Protein AF-A0A4Q6C0I7-F1 (afdb_monomer_lite)

Foldseek 3Di:
DDDDLLCPPVPDDDDPVLVVLSVVCVVPVLDLSLQSSLVVCVVVVVLVSSLVSLVVNCVSVVQPVVSLLVSLVSCVLVVVLVCSQVSLVSRPDDCLPPLSSLLSQLLSCLQQQVVVSNVVSLVVVVVDDDDPPVSVVLSVCVVVHDSVVSSCLSCVVSVHDSVPHAHHPNPDPPPPDDDDDDDDDDDDDDDDDDDDDPPPPPCHPVVVVVVPPPDDDPDDD

pLDDT: mean 78.71, std 23.44, range [28.23, 98.0]

Structure (mmCIF, N/CA/C/O backbone):
data_AF-A0A4Q6C0I7-F1
#
_entry.id   AF-A0A4Q6C0I7-F1
#
loop_
_atom_site.group_PDB
_atom_site.id
_atom_site.type_symbol
_atom_site.label_atom_id
_atom_site.label_alt_id
_atom_site.label_comp_id
_atom_site.label_asym_id
_atom_site.label_entity_id
_atom_site.label_seq_id
_atom_site.pdbx_PDB_ins_code
_atom_site.Cartn_x
_atom_site.Cartn_y
_atom_site.Cartn_z
_atom_site.occupancy
_atom_site.B_iso_or_equiv
_atom_site.auth_seq_id
_atom_site.auth_comp_id
_atom_site.auth_asym_id
_atom_site.auth_atom_id
_atom_site.pdbx_PDB_model_num
ATOM 1 N N . MET A 1 1 ? -4.992 -11.521 -25.439 1.00 36.88 1 MET A N 1
ATOM 2 C CA . MET A 1 1 ? -3.774 -10.968 -26.066 1.00 36.88 1 MET A CA 1
ATOM 3 C C . MET A 1 1 ? -3.080 -10.118 -25.018 1.00 36.88 1 MET A C 1
ATOM 5 O O . MET A 1 1 ? -3.634 -9.097 -24.641 1.00 36.88 1 MET A O 1
ATOM 9 N N . GLY A 1 2 ? -1.975 -10.602 -24.448 1.00 42.38 2 GLY A N 1
ATOM 10 C CA . GLY A 1 2 ? -1.227 -9.851 -23.437 1.00 42.38 2 GLY A CA 1
ATOM 11 C C . GLY A 1 2 ? -0.470 -8.718 -24.113 1.00 42.38 2 GLY A C 1
ATOM 12 O O . GLY A 1 2 ? 0.264 -8.970 -25.065 1.00 42.38 2 GLY A O 1
ATOM 13 N N . SER A 1 3 ? -0.693 -7.489 -23.665 1.00 45.38 3 SER A N 1
ATOM 14 C CA . SER A 1 3 ? 0.060 -6.316 -24.094 1.00 45.38 3 SER A CA 1
ATOM 15 C C . SER A 1 3 ? 1.548 -6.571 -23.851 1.00 45.38 3 SER A C 1
ATOM 17 O O . SER A 1 3 ? 1.971 -6.867 -22.733 1.00 45.38 3 SER A O 1
ATOM 19 N N . ASP A 1 4 ? 2.335 -6.525 -24.925 1.00 54.09 4 ASP A N 1
ATOM 20 C CA . ASP A 1 4 ? 3.784 -6.623 -24.847 1.00 54.09 4 ASP A CA 1
ATOM 21 C C . ASP A 1 4 ? 4.290 -5.446 -23.997 1.00 54.09 4 ASP A C 1
ATOM 23 O O . ASP A 1 4 ? 4.092 -4.297 -24.407 1.00 54.09 4 ASP A O 1
ATOM 27 N N . PRO A 1 5 ? 4.919 -5.678 -22.827 1.00 50.22 5 PRO A N 1
ATOM 28 C CA . PRO A 1 5 ? 5.451 -4.599 -21.998 1.00 50.22 5 PRO A CA 1
ATOM 29 C C . PRO A 1 5 ? 6.450 -3.705 -22.753 1.00 50.22 5 PRO A C 1
ATOM 31 O O . PRO A 1 5 ? 6.735 -2.601 -22.296 1.00 50.22 5 PRO A O 1
ATOM 34 N N . GLN A 1 6 ? 6.950 -4.140 -23.916 1.00 53.59 6 GLN A N 1
ATOM 35 C CA . GLN A 1 6 ? 7.817 -3.354 -24.792 1.00 53.59 6 GLN A CA 1
ATOM 36 C C . GLN A 1 6 ? 7.086 -2.247 -25.577 1.00 53.59 6 GLN A C 1
ATOM 38 O O . GLN A 1 6 ? 7.737 -1.278 -25.965 1.00 53.59 6 GLN A O 1
ATOM 43 N N . ASN A 1 7 ? 5.76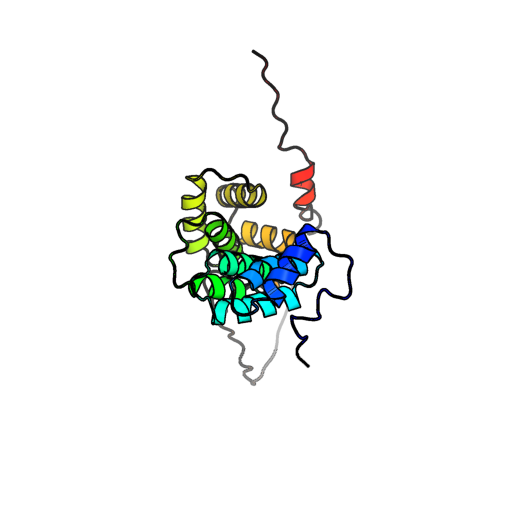3 -2.343 -25.769 1.00 59.25 7 ASN A N 1
ATOM 44 C CA . ASN A 1 7 ? 4.989 -1.475 -26.674 1.00 59.25 7 ASN A CA 1
ATOM 45 C C . ASN A 1 7 ? 3.965 -0.561 -25.950 1.00 59.25 7 ASN A C 1
ATOM 47 O O . ASN A 1 7 ? 3.227 0.204 -26.567 1.00 59.25 7 ASN A O 1
ATOM 51 N N . ILE A 1 8 ? 3.889 -0.616 -24.615 1.00 57.19 8 ILE A N 1
ATOM 52 C CA . ILE A 1 8 ? 2.860 0.125 -23.852 1.00 57.19 8 ILE A CA 1
ATOM 53 C C . ILE A 1 8 ? 3.193 1.626 -23.760 1.00 57.19 8 ILE A C 1
ATOM 55 O O . ILE A 1 8 ? 2.291 2.459 -23.745 1.00 57.19 8 ILE A O 1
ATOM 59 N N . LEU A 1 9 ? 4.480 1.988 -23.805 1.00 63.72 9 LEU A N 1
ATOM 60 C CA . LEU A 1 9 ? 4.946 3.375 -23.678 1.00 63.72 9 LEU A CA 1
ATOM 61 C C . LEU A 1 9 ? 5.269 4.066 -25.014 1.00 63.72 9 LEU A C 1
ATOM 63 O O . LEU A 1 9 ? 5.727 5.202 -25.014 1.00 63.72 9 LEU A O 1
ATOM 67 N N . GLU A 1 10 ? 5.003 3.428 -26.157 1.00 63.50 10 GLU A N 1
ATOM 68 C CA . GLU A 1 10 ? 5.259 4.033 -27.479 1.00 63.50 10 GLU A CA 1
ATOM 69 C C . GLU A 1 10 ? 4.158 5.014 -27.909 1.00 63.50 10 GLU A C 1
ATOM 71 O O . GLU A 1 10 ? 4.330 5.799 -28.837 1.00 63.50 10 GLU A O 1
ATOM 76 N N . LYS A 1 11 ? 3.016 5.003 -27.212 1.00 64.06 11 LYS A N 1
ATOM 77 C CA . LYS A 1 11 ? 1.818 5.767 -27.588 1.00 64.06 11 LYS A CA 1
ATOM 78 C C . LYS A 1 11 ? 1.735 7.161 -26.960 1.00 64.06 11 LYS A C 1
ATOM 80 O O . LYS A 1 11 ? 0.768 7.873 -27.226 1.00 64.06 11 LYS A O 1
ATOM 85 N N . ARG A 1 12 ? 2.682 7.551 -26.096 1.00 72.25 12 ARG A N 1
ATOM 86 C CA . ARG A 1 12 ? 2.602 8.796 -25.310 1.00 72.25 12 ARG A CA 1
ATOM 87 C C . ARG A 1 12 ? 3.943 9.531 -25.257 1.00 72.25 12 ARG A C 1
ATOM 89 O O . ARG A 1 12 ? 4.987 8.884 -25.290 1.00 72.25 12 ARG A O 1
ATOM 96 N N . PRO A 1 13 ? 3.933 10.873 -25.166 1.00 80.75 13 PRO A N 1
ATOM 97 C CA . PRO A 1 13 ? 5.162 11.637 -25.022 1.00 80.75 13 PRO A CA 1
ATOM 98 C C . PRO A 1 13 ? 5.782 11.363 -23.649 1.00 80.75 13 PRO A C 1
ATOM 100 O O . PRO A 1 13 ? 5.202 11.704 -22.620 1.00 80.75 13 PRO A O 1
ATOM 103 N N . LEU A 1 14 ? 6.964 10.752 -23.650 1.00 85.38 14 LEU A N 1
ATOM 104 C CA . LEU A 1 14 ? 7.784 10.562 -22.460 1.00 85.38 14 LEU A CA 1
ATOM 105 C C . LEU A 1 14 ? 8.706 11.767 -22.262 1.00 85.38 14 LEU A C 1
ATOM 107 O O . LEU A 1 14 ? 9.242 12.341 -23.214 1.00 85.38 14 LEU A O 1
ATOM 111 N N . THR A 1 15 ? 8.943 12.136 -21.011 1.00 90.38 15 THR A N 1
ATOM 112 C CA . THR A 1 15 ? 10.045 13.029 -20.651 1.00 90.38 15 THR A CA 1
ATOM 113 C C . THR A 1 15 ? 11.392 12.350 -20.917 1.00 90.38 15 THR A C 1
ATOM 115 O O . THR A 1 15 ? 11.499 11.126 -21.009 1.00 90.38 15 THR A O 1
ATOM 118 N N . LYS A 1 16 ? 12.470 13.140 -21.003 1.00 88.19 16 LYS A N 1
ATOM 119 C CA . LYS A 1 16 ? 13.820 12.601 -21.246 1.00 88.19 16 LYS A CA 1
ATOM 120 C C . LYS A 1 16 ? 14.239 11.563 -20.198 1.00 88.19 16 LYS A C 1
ATOM 122 O O . LYS A 1 16 ? 14.858 10.566 -20.550 1.00 88.19 16 LYS A O 1
ATOM 127 N N . SER A 1 17 ? 13.907 11.782 -18.925 1.00 88.75 17 SER A N 1
ATOM 128 C CA . SER A 1 17 ? 14.224 10.844 -17.841 1.00 88.75 17 SER A CA 1
ATOM 129 C C . SER A 1 17 ? 13.440 9.536 -17.962 1.00 88.75 17 SER A C 1
ATOM 131 O O . SER A 1 17 ? 14.001 8.464 -17.748 1.00 88.75 17 SER A O 1
ATOM 133 N N . GLU A 1 18 ? 12.169 9.607 -18.352 1.00 90.94 18 GLU A N 1
ATOM 134 C CA . GLU A 1 18 ? 11.331 8.428 -18.579 1.00 90.94 18 GLU A CA 1
ATOM 135 C C . GLU A 1 18 ? 11.822 7.620 -19.774 1.00 90.94 18 GLU A C 1
ATOM 137 O O . GLU A 1 18 ? 11.945 6.402 -19.670 1.00 90.94 18 GLU A O 1
ATOM 142 N N . GLN A 1 19 ? 12.195 8.292 -20.866 1.00 89.12 19 GLN A N 1
ATOM 143 C CA . GLN A 1 19 ? 12.774 7.634 -22.034 1.00 89.12 19 GLN A CA 1
ATOM 144 C C . GLN A 1 19 ? 14.041 6.855 -21.664 1.00 89.12 19 GLN A C 1
ATOM 146 O O . GLN A 1 19 ? 14.180 5.700 -22.047 1.00 89.12 19 GLN A O 1
ATOM 151 N N . ILE A 1 20 ? 14.931 7.438 -20.853 1.00 89.69 20 ILE A N 1
ATOM 152 C CA . ILE A 1 20 ? 16.151 6.756 -20.389 1.00 89.69 20 ILE A CA 1
ATOM 153 C C . ILE A 1 20 ? 15.811 5.497 -19.579 1.00 89.69 20 ILE A C 1
ATOM 155 O O . ILE A 1 20 ? 16.436 4.453 -19.778 1.00 89.69 20 ILE A O 1
ATOM 159 N N . ALA A 1 21 ? 14.825 5.569 -18.679 1.00 89.00 21 ALA A N 1
ATOM 160 C CA . ALA A 1 21 ? 14.398 4.418 -17.883 1.00 89.00 21 ALA A CA 1
ATOM 161 C C . ALA A 1 21 ? 13.813 3.299 -18.763 1.00 89.00 21 ALA A C 1
ATOM 163 O O . ALA A 1 21 ? 14.139 2.123 -18.572 1.00 89.00 21 ALA A O 1
ATOM 164 N N . VAL A 1 22 ? 13.004 3.669 -19.759 1.00 89.38 22 VAL A N 1
ATOM 165 C CA . VAL A 1 22 ? 12.436 2.738 -20.742 1.00 89.38 22 VAL A CA 1
ATOM 166 C C . VAL A 1 22 ? 13.527 2.112 -21.603 1.00 89.38 22 VAL A C 1
ATOM 168 O O . VAL A 1 22 ? 13.558 0.893 -21.739 1.00 89.38 22 VAL A O 1
ATOM 171 N N . ASP A 1 23 ? 14.461 2.900 -22.128 1.00 89.38 23 ASP A N 1
ATOM 172 C CA . ASP A 1 23 ? 15.566 2.408 -22.956 1.00 89.38 23 ASP A CA 1
ATOM 173 C C . ASP A 1 23 ? 16.474 1.454 -22.173 1.00 89.38 23 ASP A C 1
ATOM 175 O O . ASP A 1 23 ? 16.905 0.422 -22.693 1.00 89.38 23 ASP A O 1
ATOM 179 N N . HIS A 1 24 ? 16.745 1.766 -20.904 1.00 88.94 24 HIS A N 1
ATOM 180 C CA . HIS A 1 24 ? 17.499 0.885 -20.018 1.00 88.94 24 HIS A CA 1
ATOM 181 C C . HIS A 1 24 ? 16.769 -0.449 -19.801 1.00 88.94 24 HIS A C 1
ATOM 183 O O . HIS A 1 24 ? 17.383 -1.514 -19.893 1.00 88.94 24 HIS A O 1
ATOM 189 N N . PHE A 1 25 ? 15.454 -0.413 -19.570 1.00 89.81 25 PHE A N 1
ATOM 190 C CA . PHE A 1 25 ? 14.648 -1.626 -19.456 1.00 89.81 25 PHE A CA 1
ATOM 191 C C . PHE A 1 25 ? 14.592 -2.419 -20.770 1.00 89.81 25 PHE A C 1
ATOM 193 O O . PHE A 1 25 ? 14.739 -3.636 -20.735 1.00 89.81 25 PHE A O 1
ATOM 200 N N . LYS A 1 26 ? 14.470 -1.757 -21.929 1.00 87.62 26 LYS A N 1
ATOM 201 C CA . LYS A 1 26 ? 14.501 -2.405 -23.254 1.00 87.62 26 LYS A CA 1
ATOM 202 C C . LYS A 1 26 ? 15.828 -3.135 -23.499 1.00 87.62 26 LYS A C 1
ATOM 204 O O . LYS A 1 26 ? 15.826 -4.243 -24.024 1.00 87.62 26 LYS A O 1
ATOM 209 N N . LYS A 1 27 ? 16.955 -2.551 -23.076 1.00 90.31 27 LYS A N 1
ATOM 210 C CA . LYS A 1 27 ? 18.288 -3.175 -23.181 1.00 90.31 27 LYS A CA 1
ATOM 211 C C . LYS A 1 27 ? 18.481 -4.353 -22.225 1.00 90.31 27 LYS A C 1
ATOM 213 O O . LYS A 1 27 ? 19.215 -5.278 -22.554 1.00 90.31 27 LYS A O 1
ATOM 218 N N . ASN A 1 28 ? 17.845 -4.328 -21.052 1.00 89.94 28 ASN A N 1
ATOM 219 C CA . ASN A 1 28 ? 17.906 -5.421 -20.082 1.00 89.94 28 ASN A CA 1
ATOM 220 C C . ASN A 1 28 ? 16.532 -5.708 -19.438 1.00 89.94 28 ASN A C 1
ATOM 222 O O . ASN A 1 28 ? 16.305 -5.352 -18.273 1.00 89.94 28 ASN A O 1
ATOM 226 N N . PRO A 1 29 ? 15.628 -6.415 -20.146 1.00 87.00 29 PRO A N 1
ATOM 227 C CA . PRO A 1 29 ? 14.279 -6.696 -19.647 1.00 87.00 29 PRO A CA 1
ATOM 228 C C . PRO A 1 29 ? 14.260 -7.639 -18.439 1.00 87.00 29 PRO A C 1
ATOM 230 O O . PRO A 1 29 ? 13.253 -7.732 -17.733 1.00 87.00 29 PRO A O 1
ATOM 233 N N . GLY A 1 30 ? 15.356 -8.375 -18.222 1.00 88.62 30 GLY A N 1
ATOM 234 C CA . GLY A 1 30 ? 15.568 -9.287 -17.098 1.00 88.62 30 GLY A CA 1
ATOM 235 C C . GLY A 1 30 ? 15.976 -8.594 -15.800 1.00 88.62 30 GLY A C 1
ATOM 236 O O . GLY A 1 30 ? 15.871 -9.203 -14.740 1.00 88.62 30 GLY A O 1
ATOM 237 N N . GLY A 1 31 ? 16.434 -7.342 -15.861 1.00 92.31 31 GLY A N 1
ATOM 238 C CA . GLY A 1 31 ? 16.893 -6.587 -14.698 1.00 92.31 31 GLY A CA 1
ATOM 239 C C . GLY A 1 31 ? 15.763 -5.997 -13.848 1.00 92.31 31 GLY A C 1
ATOM 240 O O .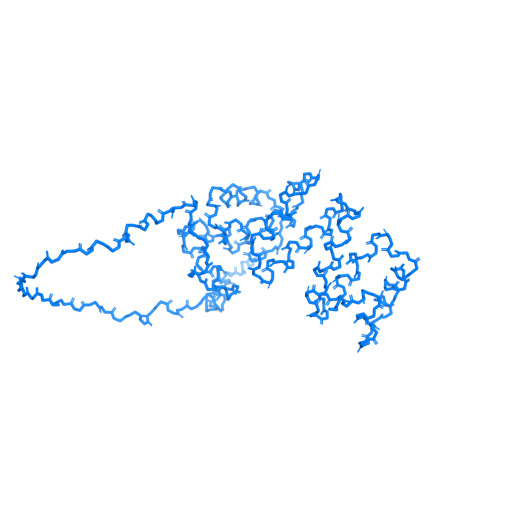 GLY A 1 31 ? 14.578 -6.201 -14.096 1.00 92.31 31 GLY A O 1
ATOM 241 N N . ARG A 1 32 ? 16.140 -5.184 -12.854 1.00 93.88 32 ARG A N 1
ATOM 242 C CA . ARG A 1 32 ? 15.209 -4.480 -11.947 1.00 93.88 32 ARG A CA 1
ATOM 243 C C . ARG A 1 32 ? 14.533 -3.245 -12.563 1.00 93.88 32 ARG A C 1
ATOM 245 O O . ARG A 1 32 ? 13.729 -2.600 -11.900 1.00 93.88 32 ARG A O 1
ATOM 252 N N . GLY A 1 33 ? 14.816 -2.934 -13.832 1.00 93.25 33 GLY A N 1
ATOM 253 C CA . GLY A 1 33 ? 14.248 -1.779 -14.540 1.00 93.25 33 GLY A CA 1
ATOM 254 C C . GLY A 1 33 ? 12.723 -1.819 -14.699 1.00 93.25 33 GLY A C 1
ATOM 255 O O . GLY A 1 33 ? 12.114 -0.779 -14.929 1.00 93.25 33 GLY A O 1
ATOM 256 N N . PHE A 1 34 ? 12.098 -2.989 -14.514 1.00 94.50 34 PHE A N 1
ATOM 257 C CA . PHE A 1 34 ? 10.641 -3.139 -14.548 1.00 94.50 34 PHE A CA 1
ATOM 258 C C . PHE A 1 34 ? 9.930 -2.229 -13.537 1.00 94.50 34 PHE A C 1
ATOM 260 O O . PHE A 1 34 ? 8.828 -1.770 -13.813 1.00 94.50 34 PHE A O 1
ATOM 267 N N . PHE A 1 35 ? 10.557 -1.958 -12.384 1.00 96.19 35 PHE A N 1
ATOM 268 C CA . PHE A 1 35 ? 9.978 -1.117 -11.340 1.00 96.19 35 PHE A CA 1
ATOM 269 C C . PHE A 1 35 ? 9.807 0.324 -11.826 1.00 96.19 35 PHE A C 1
ATOM 271 O O . PHE A 1 35 ? 8.692 0.834 -11.833 1.00 96.19 35 PHE A O 1
ATOM 278 N N . SER A 1 36 ? 10.880 0.938 -12.330 1.00 94.31 36 SER A N 1
ATOM 279 C CA . SER A 1 36 ? 10.834 2.310 -12.846 1.00 94.31 36 SER A CA 1
ATOM 280 C C . SER A 1 36 ? 9.859 2.449 -14.013 1.00 94.31 36 SER A C 1
ATOM 282 O O . SER A 1 36 ? 9.130 3.431 -14.095 1.00 94.31 36 SER A O 1
ATOM 284 N N . VAL A 1 37 ? 9.799 1.453 -14.902 1.00 93.38 37 VAL A N 1
ATOM 285 C CA . VAL A 1 37 ? 8.833 1.446 -16.010 1.00 93.38 37 VAL A CA 1
ATOM 286 C C . VAL A 1 37 ? 7.397 1.338 -15.493 1.00 93.38 37 VAL A C 1
ATOM 288 O O . VAL A 1 37 ? 6.537 2.089 -15.944 1.00 93.38 37 VAL A O 1
ATOM 291 N N . ALA A 1 38 ? 7.133 0.491 -14.498 1.00 94.56 38 ALA A N 1
ATOM 292 C CA . ALA A 1 38 ? 5.811 0.398 -13.885 1.00 94.56 38 ALA A CA 1
ATOM 293 C C . ALA A 1 38 ? 5.399 1.695 -13.168 1.00 94.56 38 ALA A C 1
ATOM 295 O O . ALA A 1 38 ? 4.237 2.085 -13.245 1.00 94.56 38 ALA A O 1
ATOM 296 N N . GLU A 1 39 ? 6.331 2.401 -12.519 1.00 94.56 39 GLU A N 1
ATOM 297 C CA . GLU A 1 39 ? 6.054 3.722 -11.936 1.00 94.56 39 GLU A CA 1
ATOM 298 C C . GLU A 1 39 ? 5.649 4.745 -13.003 1.00 94.56 39 GLU A C 1
ATOM 300 O O . GLU A 1 39 ? 4.726 5.533 -12.795 1.00 94.56 39 GLU A O 1
ATOM 305 N N . ILE A 1 40 ? 6.322 4.729 -14.157 1.00 92.31 40 ILE A N 1
ATOM 306 C CA . ILE A 1 40 ? 5.983 5.576 -15.308 1.00 92.31 40 ILE A CA 1
ATOM 307 C C . ILE A 1 40 ? 4.567 5.251 -15.792 1.00 92.31 40 ILE A C 1
ATOM 309 O O . ILE A 1 40 ? 3.727 6.145 -15.881 1.00 92.31 40 ILE A O 1
ATOM 313 N N . MET A 1 41 ? 4.275 3.971 -16.026 1.00 90.88 41 MET A N 1
ATOM 314 C CA . MET A 1 41 ? 2.959 3.506 -16.477 1.00 90.88 41 MET A CA 1
ATOM 315 C C . MET A 1 41 ? 1.846 3.915 -15.503 1.00 90.88 41 MET A C 1
ATOM 317 O O . MET A 1 41 ? 0.843 4.498 -15.913 1.00 90.88 41 MET A O 1
ATOM 321 N N . ALA A 1 42 ? 2.057 3.717 -14.199 1.00 92.25 42 ALA A N 1
ATOM 322 C CA . ALA A 1 42 ? 1.095 4.102 -13.172 1.00 92.25 42 ALA A CA 1
ATOM 323 C C . ALA A 1 42 ? 0.853 5.623 -13.127 1.00 92.25 42 ALA A C 1
ATOM 325 O O . ALA A 1 42 ? -0.286 6.055 -12.933 1.00 92.25 42 ALA A O 1
ATOM 326 N N . ARG A 1 43 ? 1.888 6.452 -13.341 1.00 90.62 43 ARG A N 1
ATOM 327 C CA . ARG A 1 43 ? 1.736 7.919 -13.445 1.00 90.62 43 ARG A CA 1
ATOM 328 C C . ARG A 1 43 ? 0.943 8.340 -14.676 1.00 90.62 43 ARG A C 1
ATOM 330 O O . ARG A 1 43 ? 0.218 9.329 -14.615 1.00 90.62 43 ARG A O 1
ATOM 337 N N . HIS A 1 44 ? 1.022 7.567 -15.751 1.00 88.62 44 HIS A N 1
ATOM 338 C CA . HIS A 1 44 ? 0.200 7.756 -16.940 1.00 88.62 44 HIS A CA 1
ATOM 339 C C . HIS A 1 44 ? -1.171 7.054 -16.861 1.00 88.62 44 HIS A C 1
ATOM 341 O O . HIS A 1 44 ? -1.854 6.928 -17.872 1.00 88.62 44 HIS A O 1
ATOM 347 N N . GLN A 1 45 ? -1.615 6.651 -15.664 1.00 84.75 45 GLN A N 1
ATOM 348 C CA . GLN A 1 45 ? -2.914 6.010 -15.410 1.00 84.75 45 GLN A CA 1
ATOM 349 C C . GLN A 1 45 ? -3.095 4.617 -16.040 1.00 84.75 45 GLN A C 1
A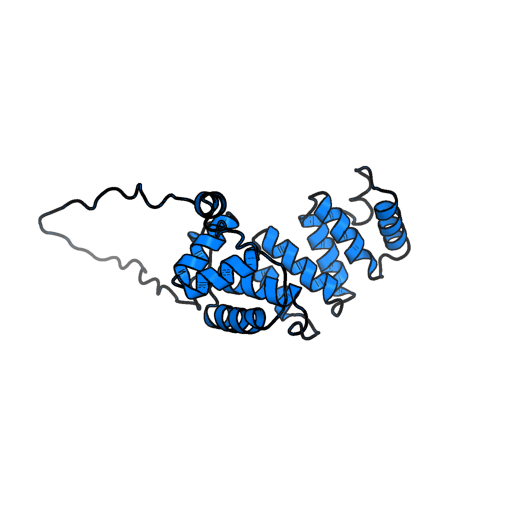TOM 351 O O . GLN A 1 45 ? -4.189 4.061 -15.969 1.00 84.75 45 GLN A O 1
ATOM 356 N N . ASP A 1 46 ? -2.026 4.004 -16.550 1.00 86.31 46 ASP A N 1
ATOM 357 C CA . ASP A 1 46 ? -2.027 2.624 -17.053 1.00 86.31 46 ASP A CA 1
ATOM 358 C C . ASP A 1 46 ? -1.778 1.659 -15.875 1.00 86.31 46 ASP A C 1
ATOM 360 O O . ASP A 1 46 ? -0.745 0.990 -15.767 1.00 86.31 46 ASP A O 1
ATOM 364 N N . LEU A 1 47 ? -2.691 1.687 -14.893 1.00 91.19 47 LEU A N 1
ATOM 365 C CA . LEU A 1 47 ? -2.534 0.983 -13.614 1.00 91.19 47 LEU A CA 1
ATOM 366 C C . LEU A 1 47 ? -2.518 -0.540 -13.781 1.00 91.19 47 LEU A C 1
ATOM 368 O O . LEU A 1 47 ? -1.743 -1.211 -13.102 1.00 91.19 47 LEU A O 1
ATOM 372 N N . ASP A 1 48 ? -3.350 -1.082 -14.669 1.00 90.69 48 ASP A N 1
ATOM 373 C CA . ASP A 1 48 ? -3.450 -2.529 -14.876 1.00 90.69 48 ASP A CA 1
ATOM 374 C C . ASP A 1 48 ? -2.175 -3.082 -15.506 1.00 90.69 48 ASP A C 1
ATOM 376 O O . ASP A 1 48 ? -1.635 -4.098 -15.065 1.00 90.69 48 ASP A O 1
ATOM 380 N N . GLU A 1 49 ? -1.640 -2.382 -16.500 1.00 90.06 49 GLU A N 1
ATOM 381 C CA . GLU A 1 49 ? -0.393 -2.753 -17.145 1.00 90.06 49 GLU A CA 1
ATOM 382 C C . GLU A 1 49 ? 0.806 -2.589 -16.199 1.00 90.06 49 GLU A C 1
ATOM 384 O O . GLU A 1 49 ? 1.699 -3.442 -16.188 1.00 90.06 49 GLU A O 1
ATOM 389 N N . ALA A 1 50 ? 0.818 -1.542 -15.364 1.00 93.81 50 ALA A N 1
ATOM 390 C CA . ALA A 1 50 ? 1.839 -1.356 -14.333 1.00 93.81 50 ALA A CA 1
ATOM 391 C C . ALA A 1 50 ? 1.841 -2.518 -13.326 1.00 93.81 50 ALA A C 1
ATOM 393 O O . ALA A 1 50 ? 2.898 -3.075 -13.019 1.00 93.81 50 ALA A O 1
ATOM 394 N N . ILE A 1 51 ? 0.657 -2.923 -12.853 1.00 95.69 51 ILE A N 1
ATOM 395 C CA . ILE A 1 51 ? 0.477 -4.075 -11.960 1.00 95.69 51 ILE A CA 1
ATOM 396 C C . ILE A 1 51 ? 0.999 -5.351 -12.627 1.00 95.69 51 ILE A C 1
ATOM 398 O O . ILE A 1 51 ? 1.812 -6.059 -12.032 1.00 95.69 51 ILE A O 1
ATOM 402 N N . GLN A 1 52 ? 0.609 -5.627 -13.875 1.00 94.19 52 GLN A N 1
ATOM 403 C CA . GLN A 1 52 ? 1.074 -6.814 -14.603 1.00 94.19 52 GLN A CA 1
ATOM 404 C C . GLN A 1 52 ? 2.599 -6.846 -14.761 1.00 94.19 52 GLN A C 1
ATOM 406 O O . GLN A 1 52 ? 3.219 -7.903 -14.604 1.00 94.19 52 GLN A O 1
ATOM 411 N N . LEU A 1 53 ? 3.220 -5.700 -15.060 1.00 94.44 53 LEU A N 1
ATOM 412 C CA . LEU A 1 53 ? 4.672 -5.598 -15.184 1.00 94.44 53 LEU A CA 1
ATOM 413 C C . LEU A 1 53 ? 5.375 -5.855 -13.843 1.00 94.44 53 LEU A C 1
ATOM 415 O O . LEU A 1 53 ? 6.381 -6.567 -13.810 1.00 94.44 53 LEU A O 1
ATOM 419 N N . LEU A 1 54 ? 4.840 -5.321 -12.741 1.00 96.31 54 LEU A N 1
ATOM 420 C CA . LEU A 1 54 ? 5.367 -5.551 -11.394 1.00 96.31 54 LEU A CA 1
ATOM 421 C C . LEU A 1 54 ? 5.247 -7.014 -10.974 1.00 96.31 54 LEU A C 1
ATOM 423 O O . LEU A 1 54 ? 6.223 -7.555 -10.461 1.00 96.31 54 LEU A O 1
ATOM 427 N N . VAL A 1 55 ? 4.106 -7.664 -11.229 1.00 95.94 55 VAL A N 1
ATOM 428 C CA . VAL A 1 55 ? 3.897 -9.091 -10.925 1.00 95.94 55 VAL A CA 1
ATOM 429 C C . VAL A 1 55 ? 4.957 -9.944 -11.632 1.00 95.94 55 VAL A C 1
ATOM 431 O O . VAL A 1 55 ? 5.736 -10.627 -10.969 1.00 95.94 55 VAL A O 1
ATOM 434 N N . LYS A 1 56 ? 5.104 -9.801 -12.956 1.00 94.31 56 LYS A N 1
ATOM 435 C CA . LYS A 1 56 ? 6.131 -10.519 -13.745 1.00 94.31 56 LYS A CA 1
ATOM 436 C C . LYS A 1 56 ? 7.567 -10.159 -13.348 1.00 94.31 56 LYS A C 1
ATOM 438 O O . LYS A 1 56 ? 8.511 -10.934 -13.523 1.00 94.31 56 LYS A O 1
ATOM 443 N N . GLY A 1 57 ? 7.788 -8.931 -12.889 1.00 94.56 57 GLY A N 1
ATOM 444 C CA . GLY A 1 57 ? 9.081 -8.488 -12.380 1.00 94.56 57 GLY A CA 1
ATOM 445 C C . GLY A 1 57 ? 9.442 -9.156 -11.055 1.00 94.56 57 GLY A C 1
ATOM 446 O O . GLY A 1 57 ? 10.564 -9.635 -10.898 1.00 94.56 57 GLY A O 1
ATOM 447 N N . LEU A 1 58 ? 8.483 -9.241 -10.134 1.00 95.62 58 LEU A N 1
ATOM 448 C CA . LEU A 1 58 ? 8.643 -9.848 -8.813 1.00 95.62 58 LEU A CA 1
ATOM 449 C C . LEU A 1 58 ? 8.739 -11.376 -8.860 1.00 95.62 58 LEU A C 1
ATOM 451 O O . LEU A 1 58 ? 9.401 -11.941 -7.997 1.00 95.62 58 LEU A O 1
ATOM 455 N N . GLU A 1 59 ? 8.188 -12.042 -9.877 1.00 94.56 59 GLU A N 1
ATOM 456 C CA . GLU A 1 59 ? 8.464 -13.468 -10.137 1.00 94.56 59 GLU A CA 1
ATOM 457 C C . GLU A 1 59 ? 9.967 -13.733 -10.334 1.00 94.56 59 GLU A C 1
ATOM 459 O O . GLU A 1 59 ? 10.500 -14.741 -9.876 1.00 94.56 59 GLU A O 1
ATOM 464 N N . ARG A 1 60 ? 10.675 -12.800 -10.985 1.00 94.88 60 ARG A N 1
ATOM 465 C CA . ARG A 1 60 ? 12.119 -12.897 -11.264 1.00 94.88 60 ARG A CA 1
ATOM 466 C C . ARG A 1 60 ? 12.979 -12.302 -10.152 1.00 94.88 60 ARG A C 1
ATOM 468 O O . ARG A 1 60 ? 14.108 -12.734 -9.943 1.00 94.88 60 ARG A O 1
ATOM 475 N N . HIS A 1 61 ? 12.447 -11.309 -9.442 1.00 95.50 61 HIS A N 1
ATOM 476 C CA . HIS A 1 61 ? 13.126 -10.587 -8.365 1.00 95.50 61 HIS A CA 1
ATOM 477 C C . HIS A 1 61 ? 12.282 -10.593 -7.080 1.00 95.50 61 HIS A C 1
ATOM 479 O O . HIS A 1 61 ? 11.867 -9.524 -6.623 1.00 95.50 61 HIS A O 1
ATOM 485 N N . PRO A 1 62 ? 12.026 -11.761 -6.461 1.00 95.19 62 PRO A N 1
ATOM 486 C CA . PRO A 1 62 ? 11.076 -11.877 -5.349 1.00 95.19 62 PRO A CA 1
ATOM 487 C C . PRO A 1 62 ? 11.482 -11.071 -4.110 1.00 95.19 62 PRO A C 1
ATOM 489 O O . PRO A 1 62 ? 10.621 -10.599 -3.367 1.00 95.19 62 PRO A O 1
ATOM 492 N N . SER A 1 63 ? 12.785 -10.855 -3.911 1.00 94.81 63 SER A N 1
ATOM 493 C CA . SER A 1 63 ? 13.345 -10.056 -2.816 1.00 94.81 63 SER A CA 1
ATOM 494 C C . SER A 1 63 ? 13.351 -8.548 -3.072 1.00 94.81 63 SER A C 1
ATOM 496 O O . SER A 1 63 ? 13.857 -7.792 -2.241 1.00 94.81 63 SER A O 1
ATOM 498 N N . TYR A 1 64 ? 12.795 -8.068 -4.190 1.00 95.81 64 TYR A N 1
ATOM 499 C CA . TYR A 1 64 ? 12.762 -6.638 -4.482 1.00 95.81 64 TYR A CA 1
ATOM 500 C C . TYR A 1 64 ? 11.639 -5.932 -3.705 1.00 95.81 64 TYR A C 1
ATOM 502 O O . TYR A 1 64 ? 10.587 -5.586 -4.241 1.00 95.81 64 TYR A O 1
ATOM 510 N N . SER A 1 65 ? 11.883 -5.716 -2.410 1.00 94.56 65 SER A N 1
ATOM 511 C CA . SER A 1 65 ? 10.911 -5.191 -1.442 1.00 94.56 65 SER A CA 1
ATOM 512 C C . SER A 1 65 ? 10.277 -3.866 -1.863 1.00 94.56 65 SER A C 1
ATOM 514 O O . SER A 1 65 ? 9.072 -3.703 -1.710 1.00 94.56 65 SER A O 1
ATOM 516 N N . VAL A 1 66 ? 11.047 -2.945 -2.450 1.00 95.62 66 VAL A N 1
ATOM 517 C CA . VAL A 1 66 ? 10.529 -1.650 -2.932 1.00 95.62 66 VAL A CA 1
ATOM 518 C C . VAL A 1 66 ? 9.437 -1.847 -3.989 1.00 95.62 66 VAL A C 1
ATOM 520 O O . VAL A 1 66 ? 8.350 -1.288 -3.857 1.00 95.62 66 VAL A O 1
ATOM 523 N N . ALA A 1 67 ? 9.682 -2.699 -4.990 1.00 96.62 67 ALA A N 1
ATOM 524 C CA . ALA A 1 67 ? 8.695 -3.002 -6.025 1.00 96.62 67 ALA A CA 1
ATOM 525 C C . ALA A 1 67 ? 7.464 -3.718 -5.453 1.00 96.62 67 ALA A C 1
ATOM 527 O O . ALA A 1 67 ? 6.343 -3.472 -5.893 1.00 96.62 67 ALA A O 1
ATOM 528 N N . ARG A 1 68 ? 7.660 -4.558 -4.432 1.00 96.94 68 ARG A N 1
ATOM 529 C CA . ARG A 1 68 ? 6.574 -5.257 -3.742 1.00 96.94 68 ARG A CA 1
ATOM 530 C C . ARG A 1 68 ? 5.665 -4.300 -2.977 1.00 96.94 68 ARG A C 1
ATOM 532 O O . ARG A 1 68 ? 4.455 -4.331 -3.166 1.00 96.94 68 ARG A O 1
ATOM 539 N N . VAL A 1 69 ? 6.243 -3.411 -2.174 1.00 97.75 69 VAL A N 1
ATOM 540 C CA . VAL A 1 69 ? 5.501 -2.376 -1.438 1.00 97.75 69 VAL A CA 1
ATOM 541 C C . VAL A 1 69 ? 4.742 -1.470 -2.408 1.00 97.75 69 VAL A C 1
ATOM 543 O O . VAL A 1 69 ? 3.567 -1.173 -2.190 1.00 97.75 69 VAL A O 1
ATOM 546 N N . TYR A 1 70 ? 5.377 -1.090 -3.519 1.00 97.94 70 TYR A N 1
ATOM 547 C CA . TYR A 1 70 ? 4.724 -0.297 -4.552 1.00 97.94 70 TYR A CA 1
ATOM 548 C C . TYR A 1 70 ? 3.557 -1.038 -5.218 1.00 97.94 70 TYR A C 1
ATOM 550 O O . TYR A 1 70 ? 2.482 -0.458 -5.357 1.00 97.94 70 TYR A O 1
ATOM 558 N N . LEU A 1 71 ? 3.712 -2.324 -5.546 1.00 97.94 71 LEU A N 1
ATOM 559 C CA . LEU A 1 71 ? 2.630 -3.152 -6.086 1.00 97.94 71 LEU A CA 1
ATOM 560 C C . LEU A 1 71 ? 1.419 -3.195 -5.141 1.00 97.94 71 LEU A C 1
ATOM 562 O O . LEU A 1 71 ? 0.297 -2.962 -5.584 1.00 97.94 71 LEU A O 1
ATOM 566 N N . SER A 1 72 ? 1.628 -3.383 -3.836 1.00 98.00 72 SER A N 1
ATOM 567 C CA . SER A 1 72 ? 0.528 -3.325 -2.859 1.00 98.00 72 SER A CA 1
ATOM 568 C C . SER A 1 72 ? -0.140 -1.954 -2.796 1.00 98.00 72 SER A C 1
ATOM 570 O O . SER A 1 72 ? -1.355 -1.876 -2.632 1.00 98.00 72 SER A O 1
ATOM 572 N N . SER A 1 73 ? 0.617 -0.869 -2.983 1.00 97.44 73 SER A N 1
ATOM 573 C CA . SER A 1 73 ? 0.032 0.472 -3.089 1.00 97.44 73 SER A CA 1
ATOM 574 C C . SER A 1 73 ? -0.866 0.618 -4.325 1.00 97.44 73 SER A C 1
ATOM 576 O O . SER A 1 73 ? -1.909 1.268 -4.250 1.00 97.44 73 SER A O 1
ATOM 578 N N . LEU A 1 74 ? -0.502 -0.007 -5.453 1.00 97.19 74 LEU A N 1
ATOM 579 C CA . LEU A 1 74 ? -1.320 0.004 -6.667 1.00 97.19 74 LEU A CA 1
ATOM 580 C C . LEU A 1 74 ? -2.572 -0.862 -6.508 1.00 97.19 74 LEU A C 1
ATOM 582 O O . LEU A 1 74 ? -3.653 -0.425 -6.899 1.00 97.19 74 LEU A O 1
ATOM 586 N N . TYR A 1 75 ? -2.456 -2.035 -5.880 1.00 97.50 75 TYR A N 1
ATOM 587 C CA . TYR A 1 75 ? -3.617 -2.864 -5.557 1.00 97.50 75 TYR A CA 1
ATOM 588 C C . TYR A 1 75 ? -4.597 -2.144 -4.626 1.00 97.50 75 TYR A C 1
ATOM 590 O O . TYR A 1 75 ? -5.793 -2.129 -4.908 1.00 97.50 75 TYR A O 1
ATOM 598 N N . LEU A 1 76 ? -4.104 -1.453 -3.591 1.00 96.06 76 LEU A N 1
ATOM 599 C CA . LEU A 1 76 ? -4.943 -0.620 -2.724 1.00 96.06 76 LEU A CA 1
ATOM 600 C C . LEU A 1 76 ? -5.674 0.474 -3.521 1.00 96.06 76 LEU A C 1
ATOM 602 O O . LEU A 1 76 ? -6.877 0.651 -3.351 1.00 96.06 76 LEU A O 1
ATOM 606 N N . LYS A 1 77 ? -4.987 1.165 -4.443 1.00 93.62 77 LYS A N 1
ATOM 607 C CA . LYS A 1 77 ? -5.610 2.173 -5.327 1.00 93.62 77 LYS A CA 1
ATOM 608 C C . LYS A 1 77 ? -6.684 1.591 -6.253 1.00 93.62 77 LYS A C 1
ATOM 610 O O . LYS A 1 77 ? -7.587 2.320 -6.652 1.00 93.62 77 LYS A O 1
ATOM 615 N N . ARG A 1 78 ? -6.581 0.308 -6.608 1.00 92.94 78 ARG A N 1
ATOM 616 C CA . ARG A 1 78 ? -7.580 -0.429 -7.402 1.00 92.94 78 ARG A CA 1
ATOM 617 C C . ARG A 1 78 ? -8.662 -1.094 -6.543 1.00 92.94 78 ARG A C 1
ATOM 619 O O . ARG A 1 78 ? -9.526 -1.750 -7.104 1.00 92.94 78 ARG A O 1
ATOM 626 N N . ALA A 1 79 ? -8.633 -0.901 -5.221 1.00 93.88 79 ALA A N 1
ATOM 627 C CA . ALA A 1 79 ? -9.500 -1.568 -4.248 1.00 93.88 79 ALA A CA 1
ATOM 628 C C . ALA A 1 79 ? -9.383 -3.110 -4.232 1.00 93.88 79 ALA A C 1
ATOM 630 O O . ALA A 1 79 ? -10.248 -3.794 -3.690 1.00 93.88 79 ALA A O 1
ATOM 631 N N . ASN A 1 80 ? -8.273 -3.660 -4.735 1.00 94.88 80 ASN A N 1
ATOM 632 C CA . ASN A 1 80 ? -7.938 -5.085 -4.657 1.00 94.88 80 ASN A CA 1
ATOM 633 C C . ASN A 1 80 ? -7.274 -5.374 -3.300 1.00 94.88 80 ASN A C 1
ATOM 635 O O . ASN A 1 80 ? -6.056 -5.531 -3.194 1.00 94.88 80 ASN A O 1
ATOM 639 N N . LEU A 1 81 ? -8.064 -5.303 -2.226 1.00 95.69 81 LEU A N 1
ATOM 640 C CA . LEU A 1 81 ? -7.553 -5.256 -0.850 1.00 95.69 81 LEU A CA 1
ATOM 641 C C . LEU A 1 81 ? -6.860 -6.553 -0.419 1.00 95.69 81 LEU A C 1
ATOM 643 O O . LEU A 1 81 ? -5.815 -6.501 0.231 1.00 95.69 81 LEU A O 1
ATOM 647 N N . SER A 1 82 ? -7.428 -7.702 -0.786 1.00 93.38 82 SER A N 1
ATOM 648 C CA . SER A 1 82 ? -6.881 -9.017 -0.439 1.00 93.38 82 SER A CA 1
ATOM 649 C C . SER A 1 82 ? -5.543 -9.250 -1.136 1.00 93.38 82 SER A C 1
ATOM 651 O O . SER A 1 82 ? -4.558 -9.581 -0.485 1.00 93.38 82 SER A O 1
ATOM 653 N N . GLU A 1 83 ? -5.460 -8.961 -2.434 1.00 95.31 83 GLU A N 1
ATOM 654 C CA . GLU A 1 83 ? -4.229 -9.083 -3.216 1.00 95.31 83 GLU A CA 1
ATOM 655 C C . GLU A 1 83 ? -3.145 -8.121 -2.721 1.00 95.31 83 GLU A C 1
ATOM 657 O O . GLU A 1 83 ? -1.967 -8.478 -2.664 1.00 95.31 83 GLU A O 1
ATOM 662 N N . ALA A 1 84 ? -3.529 -6.902 -2.323 1.00 97.00 84 ALA A N 1
ATOM 663 C CA . ALA A 1 84 ? -2.604 -5.946 -1.726 1.00 97.00 84 ALA A CA 1
ATOM 664 C C . ALA A 1 84 ? -1.991 -6.483 -0.426 1.00 97.00 84 ALA A C 1
ATOM 666 O O . ALA A 1 84 ? -0.783 -6.327 -0.213 1.00 97.00 84 ALA A O 1
ATOM 667 N N . TRP A 1 85 ? -2.820 -7.095 0.424 1.00 95.94 85 TRP A N 1
ATOM 668 C CA . TRP A 1 85 ? -2.413 -7.681 1.697 1.00 95.94 85 TRP A CA 1
ATOM 669 C C . TRP A 1 85 ? -1.494 -8.882 1.489 1.00 95.94 85 TRP A C 1
ATOM 671 O O . TRP A 1 85 ? -0.362 -8.885 1.976 1.00 95.94 85 TRP A O 1
ATOM 681 N N . ASP A 1 86 ? -1.941 -9.849 0.691 1.00 94.88 86 ASP A N 1
ATOM 682 C CA . ASP A 1 86 ? -1.204 -11.079 0.411 1.00 94.88 86 ASP A CA 1
ATOM 683 C C . ASP A 1 86 ? 0.153 -10.783 -0.231 1.00 94.88 86 ASP A C 1
ATOM 685 O O . ASP A 1 86 ? 1.160 -11.405 0.108 1.00 94.88 86 ASP A O 1
ATOM 689 N N . ASN A 1 87 ? 0.226 -9.776 -1.105 1.00 95.62 87 ASN A N 1
ATOM 690 C CA . ASN A 1 87 ? 1.489 -9.363 -1.703 1.00 95.62 87 ASN A CA 1
ATOM 691 C C . ASN A 1 87 ? 2.506 -8.856 -0.660 1.00 95.62 87 ASN A C 1
ATOM 693 O O . ASN A 1 87 ? 3.701 -9.109 -0.828 1.00 95.62 87 ASN A O 1
ATOM 697 N N . LEU A 1 88 ? 2.076 -8.187 0.418 1.00 95.44 88 LEU A N 1
ATOM 698 C CA . LEU A 1 88 ? 2.978 -7.782 1.509 1.00 95.44 88 LEU A CA 1
ATOM 699 C C . LEU A 1 88 ? 3.384 -8.970 2.383 1.00 95.44 88 LEU A C 1
ATOM 701 O O . LEU A 1 88 ? 4.561 -9.082 2.724 1.00 95.44 88 LEU A O 1
ATOM 705 N N . GLU A 1 89 ? 2.443 -9.857 2.710 1.00 93.50 89 GLU A N 1
ATOM 706 C CA . GLU A 1 89 ? 2.699 -11.041 3.544 1.00 93.50 89 GLU A CA 1
ATOM 707 C C . GLU A 1 89 ? 3.647 -12.037 2.863 1.00 93.50 89 GLU A C 1
ATOM 709 O O . GLU A 1 89 ? 4.514 -12.620 3.506 1.00 93.50 89 GLU A O 1
ATOM 714 N N . GLN A 1 90 ? 3.561 -12.173 1.538 1.00 90.06 90 GLN A N 1
ATOM 715 C CA . GLN A 1 90 ? 4.451 -13.029 0.746 1.00 90.06 90 GLN A CA 1
ATOM 716 C C . GLN A 1 90 ? 5.849 -12.427 0.522 1.00 90.06 90 GLN A C 1
ATOM 718 O O . GLN A 1 90 ? 6.631 -12.938 -0.284 1.00 90.06 90 GLN A O 1
ATOM 723 N N . SER A 1 91 ? 6.184 -11.312 1.176 1.00 91.56 91 SER A N 1
ATOM 724 C CA . SER A 1 91 ? 7.527 -10.748 1.092 1.00 91.56 91 SER A CA 1
ATOM 725 C C . SER A 1 91 ? 8.552 -11.716 1.697 1.00 91.56 91 SER A C 1
ATOM 727 O O . SER A 1 91 ? 8.456 -12.035 2.880 1.00 91.56 91 SER A O 1
ATOM 729 N N . PRO A 1 92 ? 9.603 -12.124 0.958 1.00 89.56 92 PRO A N 1
ATOM 730 C CA . PRO A 1 92 ? 10.675 -12.943 1.528 1.00 89.56 92 PRO A CA 1
ATOM 731 C C . PRO A 1 92 ? 11.575 -12.145 2.487 1.00 89.56 92 PRO A C 1
ATOM 733 O O . PRO A 1 92 ? 12.442 -12.714 3.143 1.00 89.56 92 PRO A O 1
ATOM 736 N N . LEU A 1 93 ? 11.408 -10.818 2.537 1.00 91.62 93 LEU A N 1
ATOM 737 C CA . LEU A 1 93 ? 12.133 -9.922 3.431 1.00 91.62 93 LEU A CA 1
ATOM 738 C C . LEU A 1 93 ? 11.188 -9.343 4.491 1.00 91.62 93 LEU A C 1
ATOM 740 O O . LEU A 1 93 ? 10.059 -8.973 4.150 1.00 91.62 93 LEU A O 1
ATOM 744 N N . PRO A 1 94 ? 11.652 -9.169 5.741 1.00 90.69 94 PRO A N 1
ATOM 745 C CA . PRO A 1 94 ? 10.855 -8.538 6.782 1.00 90.69 94 PRO A CA 1
ATOM 746 C C . PRO A 1 94 ? 10.572 -7.075 6.424 1.00 90.69 94 PRO A C 1
ATOM 748 O O . PRO A 1 94 ? 11.485 -6.267 6.261 1.00 90.69 94 PRO A O 1
ATOM 751 N N . LEU A 1 95 ? 9.290 -6.715 6.339 1.00 90.12 95 LEU A N 1
ATOM 752 C CA . LEU A 1 95 ? 8.854 -5.352 6.012 1.00 90.12 95 LEU A CA 1
ATOM 753 C C . LEU A 1 95 ? 8.607 -4.474 7.247 1.00 90.12 95 LEU A C 1
ATOM 755 O O . LEU A 1 95 ? 8.235 -3.314 7.100 1.00 90.12 95 LEU A O 1
ATOM 759 N N . ARG A 1 96 ? 8.853 -4.986 8.462 1.00 86.69 96 ARG A N 1
ATOM 760 C CA . ARG A 1 96 ? 8.631 -4.238 9.712 1.00 86.69 96 ARG A CA 1
ATOM 761 C C . ARG A 1 96 ? 9.451 -2.948 9.787 1.00 86.69 96 ARG A C 1
ATOM 763 O O . ARG A 1 96 ? 8.965 -1.973 10.325 1.00 86.69 96 ARG A O 1
ATOM 770 N N . GLY A 1 97 ? 10.656 -2.910 9.215 1.00 88.25 97 GLY A N 1
ATOM 771 C CA . GLY A 1 97 ? 11.476 -1.691 9.166 1.00 88.25 97 GLY A CA 1
ATOM 772 C C . GLY A 1 97 ? 11.112 -0.720 8.036 1.00 88.25 97 GLY A C 1
ATOM 773 O O . GLY A 1 97 ? 11.691 0.356 7.946 1.00 88.25 97 GLY A O 1
ATOM 774 N N . ASN A 1 98 ? 10.186 -1.087 7.145 1.00 93.19 98 ASN A N 1
ATOM 775 C CA . ASN A 1 98 ? 9.787 -0.245 6.024 1.00 93.19 98 ASN A CA 1
ATOM 776 C C . ASN A 1 98 ? 8.526 0.545 6.399 1.00 93.19 98 ASN A C 1
ATOM 778 O O . ASN A 1 98 ? 7.425 -0.005 6.419 1.00 93.19 98 ASN A O 1
ATOM 782 N N . LEU A 1 99 ? 8.697 1.837 6.681 1.00 94.06 99 LEU A N 1
ATOM 783 C CA . LEU A 1 99 ? 7.612 2.734 7.086 1.00 94.06 99 LEU A CA 1
ATOM 784 C C . LEU A 1 99 ? 6.463 2.762 6.065 1.00 94.06 99 LEU A C 1
ATOM 786 O O . LEU A 1 99 ? 5.300 2.634 6.438 1.00 94.06 99 LEU A O 1
ATOM 790 N N . THR A 1 100 ? 6.770 2.840 4.767 1.00 94.81 100 THR A N 1
ATOM 791 C CA . THR A 1 100 ? 5.753 2.818 3.703 1.00 94.81 100 THR A CA 1
ATOM 792 C C . THR A 1 100 ? 4.954 1.515 3.714 1.00 94.81 100 THR A C 1
ATOM 794 O O . THR A 1 100 ? 3.733 1.534 3.568 1.00 94.81 100 THR A O 1
ATOM 797 N N . ALA A 1 101 ? 5.618 0.377 3.928 1.00 96.19 101 ALA A N 1
ATOM 798 C CA . ALA A 1 101 ? 4.944 -0.910 4.050 1.00 96.19 101 ALA A CA 1
ATOM 799 C C . ALA A 1 101 ? 4.028 -0.949 5.280 1.00 96.19 101 ALA A C 1
ATOM 801 O O . ALA A 1 101 ? 2.888 -1.389 5.162 1.00 96.19 101 ALA A O 1
ATOM 802 N N . GLN A 1 102 ? 4.488 -0.456 6.435 1.00 95.94 102 GLN A N 1
ATOM 803 C CA . GLN A 1 102 ? 3.669 -0.369 7.650 1.00 95.94 102 GLN A CA 1
ATOM 804 C C . GLN A 1 102 ? 2.430 0.511 7.441 1.00 95.94 102 GLN A C 1
ATOM 806 O O . GLN A 1 102 ? 1.331 0.110 7.817 1.00 95.94 102 GLN A O 1
ATOM 811 N N . ILE A 1 103 ? 2.581 1.661 6.778 1.00 96.44 103 ILE A N 1
ATOM 812 C CA . ILE A 1 103 ? 1.471 2.556 6.431 1.00 96.44 103 ILE A CA 1
ATOM 813 C C . ILE A 1 103 ? 0.443 1.843 5.544 1.00 96.44 103 ILE A C 1
ATOM 815 O O . ILE A 1 103 ? -0.758 1.911 5.806 1.00 96.44 103 ILE A O 1
ATOM 819 N N . ILE A 1 104 ? 0.891 1.128 4.509 1.00 97.31 104 ILE A N 1
ATOM 820 C CA . ILE A 1 104 ? -0.019 0.383 3.631 1.00 97.31 104 ILE A CA 1
ATOM 821 C C . ILE A 1 104 ? -0.707 -0.750 4.407 1.00 97.31 104 ILE A C 1
ATOM 823 O O . ILE A 1 104 ? -1.914 -0.927 4.258 1.00 97.31 104 ILE A O 1
ATOM 827 N N . ARG A 1 105 ? 0.007 -1.473 5.284 1.00 96.88 105 ARG A N 1
ATOM 828 C CA . ARG A 1 105 ? -0.597 -2.504 6.151 1.00 96.88 105 ARG A CA 1
ATOM 829 C C . ARG A 1 105 ? -1.623 -1.915 7.115 1.00 96.88 105 ARG A C 1
ATOM 831 O O . ARG A 1 105 ? -2.661 -2.533 7.319 1.00 96.88 105 ARG A O 1
ATOM 838 N N . LEU A 1 106 ? -1.395 -0.724 7.669 1.00 97.50 106 LEU A N 1
ATOM 839 C CA . LEU A 1 106 ? -2.386 -0.054 8.514 1.00 97.50 106 LEU A CA 1
ATOM 840 C C . LEU A 1 106 ? -3.678 0.195 7.723 1.00 97.50 106 LEU A C 1
ATOM 842 O O . LEU A 1 106 ? -4.753 -0.214 8.153 1.00 97.50 106 LEU A O 1
ATOM 846 N N . LYS A 1 107 ? -3.564 0.801 6.535 1.00 97.69 107 LYS A N 1
ATOM 847 C CA . LYS A 1 107 ? -4.714 1.107 5.667 1.00 97.69 107 LYS A CA 1
ATOM 848 C C . LYS A 1 107 ? -5.459 -0.166 5.252 1.00 97.69 107 LYS A C 1
ATOM 850 O O . LYS A 1 107 ? -6.683 -0.221 5.338 1.00 97.69 107 LYS A O 1
ATOM 855 N N . LEU A 1 108 ? -4.729 -1.206 4.851 1.00 97.56 108 LEU A N 1
ATOM 856 C CA . LEU A 1 108 ? -5.316 -2.485 4.451 1.00 97.56 108 LEU A CA 1
ATOM 857 C C . LEU A 1 108 ? -5.953 -3.235 5.620 1.00 97.56 108 LEU A C 1
ATOM 859 O O . LEU A 1 108 ? -7.070 -3.710 5.468 1.00 97.56 108 LEU A O 1
ATOM 863 N N . SER A 1 109 ? -5.295 -3.323 6.778 1.00 97.06 109 SER A N 1
ATOM 864 C CA . SER A 1 109 ? -5.858 -3.991 7.963 1.00 97.06 109 SER A CA 1
ATOM 865 C C . SER A 1 109 ? -7.151 -3.315 8.415 1.00 97.06 109 SER A C 1
ATOM 867 O O . SER A 1 109 ? -8.123 -4.008 8.710 1.00 97.06 109 SER A O 1
ATOM 869 N N . LEU A 1 110 ? -7.207 -1.978 8.369 1.00 97.19 110 LEU A N 1
ATOM 870 C CA . LEU A 1 110 ? -8.418 -1.218 8.660 1.00 97.19 110 LEU A CA 1
ATOM 871 C C . LEU A 1 110 ? -9.542 -1.600 7.686 1.00 97.19 110 LEU A C 1
ATOM 873 O O . LEU A 1 110 ? -10.621 -2.012 8.107 1.00 97.19 110 LEU A O 1
ATOM 877 N N . LEU A 1 111 ? -9.283 -1.538 6.37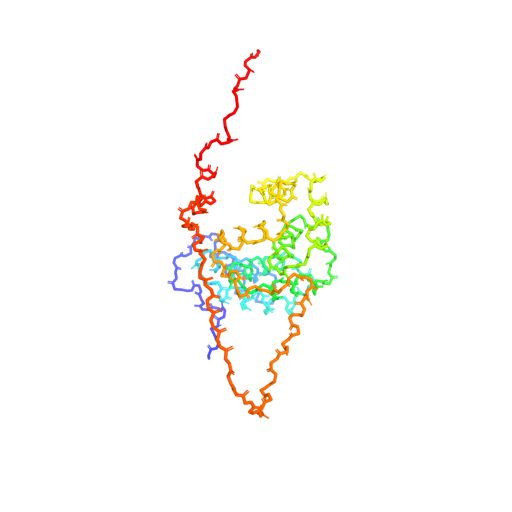7 1.00 97.00 111 LEU A N 1
ATOM 878 C CA . LEU A 1 111 ? -10.286 -1.860 5.356 1.00 97.00 111 LEU A CA 1
ATOM 879 C C . LEU A 1 111 ? -10.703 -3.332 5.364 1.00 97.00 111 LEU A C 1
ATOM 881 O O . LEU A 1 111 ? -11.875 -3.626 5.154 1.00 97.00 111 LEU A O 1
ATOM 885 N N . LEU A 1 112 ? -9.791 -4.254 5.663 1.00 96.19 112 LEU A N 1
ATOM 886 C CA . LEU A 1 112 ? -10.064 -5.688 5.775 1.00 96.19 112 LEU A CA 1
ATOM 887 C C . LEU A 1 112 ? -10.704 -6.075 7.116 1.00 96.19 112 LEU A C 1
ATOM 889 O O . LEU A 1 112 ? -11.008 -7.245 7.322 1.00 96.19 112 LEU A O 1
ATOM 893 N N . GLY A 1 113 ? -10.923 -5.117 8.022 1.00 95.81 113 GLY A N 1
ATOM 894 C CA . GLY A 1 113 ? -11.572 -5.378 9.303 1.00 95.81 113 GLY A CA 1
ATOM 895 C C . GLY A 1 113 ? -10.699 -6.160 10.286 1.00 95.81 113 GLY A C 1
ATOM 896 O O . GLY A 1 113 ? -11.239 -6.774 11.197 1.00 95.81 113 GLY A O 1
ATOM 897 N N . ARG A 1 114 ? -9.373 -6.157 10.111 1.00 95.75 114 ARG A N 1
ATOM 898 C CA . ARG A 1 114 ? -8.399 -6.831 10.983 1.00 95.75 114 ARG A CA 1
ATOM 899 C C . ARG A 1 114 ? -8.071 -5.934 12.174 1.00 95.75 114 ARG A C 1
ATOM 901 O O . ARG A 1 114 ? -7.047 -5.249 12.190 1.00 95.75 114 ARG A O 1
ATOM 908 N N . LYS A 1 115 ? -8.969 -5.877 13.157 1.00 96.44 115 LYS A N 1
ATOM 909 C CA . LYS A 1 115 ? -8.951 -4.842 14.202 1.00 96.44 115 LYS A CA 1
ATOM 910 C C . LYS A 1 115 ? -7.700 -4.902 15.067 1.00 96.44 115 LYS A C 1
ATOM 912 O O . LYS A 1 115 ? -7.091 -3.866 15.328 1.00 96.44 115 LYS A O 1
ATOM 917 N N . SER A 1 116 ? -7.337 -6.095 15.528 1.00 95.12 116 SER A N 1
ATOM 918 C CA . SER A 1 116 ? -6.164 -6.301 16.385 1.00 95.12 116 SER A CA 1
ATOM 919 C C . SER A 1 116 ? -4.887 -5.803 15.706 1.00 95.12 116 SER A C 1
ATOM 921 O O . SER A 1 116 ? -4.152 -5.001 16.278 1.00 95.12 116 SER A O 1
ATOM 923 N N . GLU A 1 117 ? -4.677 -6.197 14.451 1.00 95.06 117 GLU A N 1
ATOM 924 C CA . GLU A 1 117 ? -3.526 -5.789 13.647 1.00 95.06 117 GLU A CA 1
ATOM 925 C C . GLU A 1 117 ? -3.504 -4.277 13.389 1.00 95.06 117 GLU A C 1
ATOM 927 O O . GLU A 1 117 ? -2.447 -3.656 13.497 1.00 95.06 117 GLU A O 1
ATOM 932 N N . THR A 1 118 ? -4.658 -3.663 13.097 1.00 97.44 118 THR A N 1
ATOM 933 C CA . THR A 1 118 ? -4.746 -2.206 12.919 1.00 97.44 118 THR A CA 1
ATOM 934 C C . THR A 1 118 ? -4.305 -1.462 14.176 1.00 97.44 118 THR A C 1
ATOM 936 O O . THR A 1 118 ? -3.561 -0.490 14.072 1.00 97.44 118 THR A O 1
ATOM 939 N N . LEU A 1 119 ? -4.746 -1.895 15.362 1.00 96.25 119 LEU A N 1
ATOM 940 C CA . LEU A 1 119 ? -4.418 -1.220 16.621 1.00 96.25 119 LEU A CA 1
ATOM 941 C C . LEU A 1 119 ? -2.938 -1.377 17.001 1.00 96.25 119 LEU A C 1
ATOM 943 O O . LEU A 1 119 ? -2.324 -0.408 17.448 1.00 96.25 119 LEU A O 1
ATOM 947 N N . GLU A 1 120 ? -2.352 -2.552 16.772 1.00 95.06 120 GLU A N 1
ATOM 948 C CA . GLU A 1 120 ? -0.914 -2.776 16.976 1.00 95.06 120 GLU A CA 1
ATOM 949 C C . GLU A 1 120 ? -0.074 -1.915 16.020 1.00 95.06 120 GLU A C 1
ATOM 951 O O . GLU A 1 120 ? 0.819 -1.189 16.459 1.00 95.06 120 GLU A O 1
ATOM 956 N N . LEU A 1 121 ? -0.406 -1.899 14.723 1.00 95.44 121 LEU A N 1
ATOM 957 C CA . LEU A 1 121 ? 0.278 -1.048 13.742 1.00 95.44 121 LEU A CA 1
ATOM 958 C C . LEU A 1 121 ? 0.115 0.440 14.057 1.00 95.44 121 LEU A C 1
ATOM 960 O O . LEU A 1 121 ? 1.059 1.211 13.895 1.00 95.44 121 LEU A O 1
ATOM 964 N N . ALA A 1 122 ? -1.066 0.849 14.519 1.00 96.00 122 ALA A N 1
ATOM 965 C CA . ALA A 1 122 ? -1.323 2.224 14.916 1.00 96.00 122 ALA A CA 1
ATOM 966 C C . ALA A 1 122 ? -0.421 2.651 16.080 1.00 96.00 122 ALA A C 1
ATOM 968 O O . ALA A 1 122 ? 0.126 3.753 16.067 1.00 96.00 122 ALA A O 1
ATOM 969 N N . LYS A 1 123 ? -0.232 1.775 17.070 1.00 94.44 123 LYS A N 1
ATOM 970 C CA . LYS A 1 123 ? 0.667 2.013 18.202 1.00 94.44 123 LYS A CA 1
ATOM 971 C C . LYS A 1 123 ? 2.130 2.102 17.757 1.00 94.44 123 LYS A C 1
ATOM 973 O O . LYS A 1 123 ? 2.811 3.051 18.140 1.00 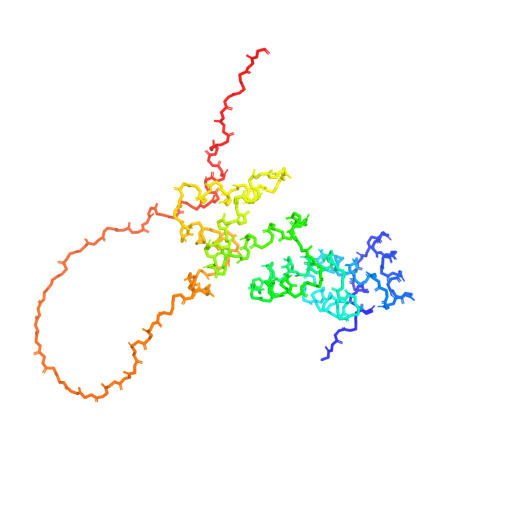94.44 123 LYS A O 1
ATOM 978 N N . ASP A 1 124 ? 2.589 1.163 16.930 1.00 92.81 124 ASP A N 1
ATOM 979 C CA . ASP A 1 124 ? 3.961 1.150 16.404 1.00 92.81 124 ASP A CA 1
ATOM 980 C C . ASP A 1 124 ? 4.252 2.408 15.567 1.00 92.81 124 ASP A C 1
ATOM 982 O O . ASP A 1 124 ? 5.309 3.024 15.724 1.00 92.81 124 ASP A O 1
ATOM 986 N N . LEU A 1 125 ? 3.311 2.841 14.720 1.00 93.81 125 LEU A N 1
ATOM 987 C CA . LEU A 1 125 ? 3.467 4.038 13.888 1.00 93.81 125 LEU A CA 1
ATOM 988 C C . LEU A 1 125 ? 3.500 5.330 14.707 1.00 93.81 125 LEU A C 1
ATOM 990 O O . LEU A 1 125 ? 4.309 6.193 14.398 1.00 93.81 125 LEU A O 1
ATOM 994 N N . LYS A 1 126 ? 2.711 5.462 15.784 1.00 91.06 126 LYS A N 1
ATOM 995 C CA . LYS A 1 126 ? 2.744 6.656 16.659 1.00 91.06 126 LYS A CA 1
ATOM 996 C C . LYS A 1 126 ? 4.119 6.933 17.269 1.00 91.06 126 LYS A C 1
ATOM 998 O O . LYS A 1 126 ? 4.418 8.071 17.606 1.00 91.06 126 LYS A O 1
ATOM 1003 N N . SER A 1 127 ? 4.936 5.895 17.435 1.00 88.19 127 SER A N 1
ATOM 1004 C CA . SER A 1 127 ? 6.302 6.022 17.954 1.00 88.19 127 SER A CA 1
ATOM 1005 C C . SER A 1 127 ? 7.341 6.428 16.899 1.00 88.19 127 SER A C 1
ATOM 1007 O O . SER A 1 127 ? 8.508 6.614 17.236 1.00 88.19 127 SER A O 1
ATOM 1009 N N . GLN A 1 128 ? 6.938 6.550 15.633 1.00 89.06 128 GLN A N 1
ATOM 1010 C CA . GLN A 1 128 ? 7.806 6.859 14.500 1.00 89.06 128 GLN A CA 1
ATOM 1011 C C . GLN A 1 128 ? 7.520 8.273 13.985 1.00 89.06 128 GLN A C 1
ATOM 1013 O O . GLN A 1 128 ? 6.395 8.761 14.071 1.00 89.06 128 GLN A O 1
ATOM 1018 N N . ASP A 1 129 ? 8.533 8.917 13.409 1.00 86.44 129 ASP A N 1
ATOM 1019 C CA . ASP A 1 129 ? 8.359 10.182 12.694 1.00 86.44 129 ASP A CA 1
ATOM 1020 C C . ASP A 1 129 ? 7.952 9.900 11.239 1.00 86.44 129 ASP A C 1
ATOM 1022 O O . ASP A 1 129 ? 8.650 9.188 10.509 1.00 86.44 129 ASP A O 1
ATOM 1026 N N . PHE A 1 130 ? 6.794 10.409 10.820 1.00 87.81 130 PHE A N 1
ATOM 1027 C CA . PHE A 1 130 ? 6.284 10.281 9.455 1.00 87.81 130 PHE A CA 1
ATOM 1028 C C . PHE A 1 130 ? 5.341 11.443 9.122 1.00 87.81 130 PHE A C 1
ATOM 1030 O O . PHE A 1 130 ? 4.694 11.999 9.998 1.00 87.81 130 PHE A O 1
ATOM 1037 N N . GLN A 1 131 ? 5.232 11.805 7.840 1.00 87.38 131 GLN A N 1
ATOM 1038 C CA . GLN A 1 131 ? 4.510 13.014 7.395 1.00 87.38 131 GLN A CA 1
ATOM 1039 C C . GLN A 1 131 ? 3.185 12.726 6.662 1.00 87.38 131 GLN A C 1
ATOM 1041 O O . GLN A 1 131 ? 2.596 13.618 6.053 1.00 87.38 131 GLN A O 1
ATOM 1046 N N . ASP A 1 132 ? 2.708 11.478 6.672 1.00 90.44 132 ASP A N 1
ATOM 1047 C CA . ASP A 1 132 ? 1.456 11.107 6.001 1.00 90.44 132 ASP A CA 1
ATOM 1048 C C . ASP A 1 132 ? 0.240 11.614 6.808 1.00 90.44 132 ASP A C 1
ATOM 1050 O O . ASP A 1 132 ? -0.136 11.042 7.836 1.00 90.44 132 ASP A O 1
ATOM 1054 N N . LEU A 1 133 ? -0.375 12.699 6.316 1.00 91.00 133 LEU A N 1
ATOM 1055 C CA . LEU A 1 133 ? -1.556 13.343 6.905 1.00 91.00 133 LEU A CA 1
ATOM 1056 C C . LEU A 1 133 ? -2.773 12.408 6.980 1.00 91.00 133 LEU A C 1
ATOM 1058 O O . LEU A 1 133 ? -3.557 12.481 7.930 1.00 91.00 133 LEU A O 1
ATOM 1062 N N . GLU A 1 134 ? -2.947 11.529 5.991 1.00 92.50 134 GLU A N 1
ATOM 1063 C CA . GLU A 1 134 ? -4.046 10.560 5.983 1.00 92.50 134 GLU A CA 1
ATOM 1064 C C . GLU A 1 134 ? -3.865 9.572 7.135 1.00 92.50 134 GLU A C 1
ATOM 1066 O O . GLU A 1 134 ? -4.803 9.306 7.884 1.00 92.50 134 GLU A O 1
ATOM 1071 N N . VAL A 1 135 ? -2.637 9.096 7.344 1.00 94.62 135 VAL A N 1
ATOM 1072 C CA . VAL A 1 135 ? -2.317 8.213 8.468 1.00 94.62 135 VAL A CA 1
ATOM 1073 C C . VAL A 1 135 ? -2.489 8.935 9.799 1.00 94.62 135 VAL A C 1
ATOM 1075 O O . VAL A 1 135 ? -3.107 8.368 10.692 1.00 94.62 135 VAL A O 1
ATOM 1078 N N . HIS A 1 136 ? -2.032 10.184 9.939 1.00 94.50 136 HIS A N 1
ATOM 1079 C CA . HIS A 1 136 ? -2.291 10.973 11.154 1.00 94.50 136 HIS A CA 1
ATOM 1080 C C . HIS A 1 136 ? -3.788 11.035 11.469 1.00 94.50 136 HIS A C 1
ATOM 1082 O O . HIS A 1 136 ? -4.200 10.772 12.596 1.00 94.50 136 HIS A O 1
ATOM 1088 N N . THR A 1 137 ? -4.606 11.293 10.449 1.00 94.56 137 THR A N 1
ATOM 1089 C CA . THR A 1 137 ? -6.064 11.349 10.587 1.00 94.56 137 THR A CA 1
ATOM 1090 C C . THR A 1 137 ? -6.637 10.016 11.067 1.00 94.56 137 THR A C 1
ATOM 1092 O O . THR A 1 137 ? -7.418 10.006 12.017 1.00 94.56 137 THR A O 1
ATOM 1095 N N . ILE A 1 138 ? -6.217 8.892 10.472 1.00 96.25 138 ILE A N 1
ATOM 1096 C CA . ILE A 1 138 ? -6.630 7.548 10.910 1.00 96.25 138 ILE A CA 1
ATOM 1097 C C . ILE A 1 138 ? -6.256 7.327 12.380 1.00 96.25 138 ILE A C 1
ATOM 1099 O O . ILE A 1 138 ? -7.089 6.894 13.171 1.00 96.25 138 ILE A O 1
ATOM 1103 N N . LEU A 1 139 ? -5.016 7.637 12.765 1.00 96.12 139 LEU A N 1
ATOM 1104 C CA . LEU A 1 139 ? -4.519 7.403 14.122 1.00 96.12 139 LEU A CA 1
ATOM 1105 C C . LEU A 1 139 ? -5.253 8.234 15.173 1.00 96.12 139 LEU A C 1
ATOM 1107 O O . LEU A 1 139 ? -5.550 7.703 16.241 1.00 96.12 139 LEU A O 1
ATOM 1111 N N . THR A 1 140 ? -5.551 9.499 14.873 1.00 95.06 140 THR A N 1
ATOM 1112 C CA . THR A 1 140 ? -6.362 10.359 15.741 1.00 95.06 140 THR A CA 1
ATOM 1113 C C . THR A 1 140 ? -7.788 9.832 15.833 1.00 95.06 140 THR A C 1
ATOM 1115 O O . THR A 1 140 ? -8.318 9.700 16.929 1.00 95.06 140 THR A O 1
ATOM 1118 N N . GLN A 1 141 ? -8.416 9.467 14.710 1.00 95.69 141 GLN A N 1
ATOM 1119 C CA . GLN A 1 141 ? -9.776 8.922 14.718 1.00 95.69 141 GLN A CA 1
ATOM 1120 C C . GLN A 1 141 ? -9.875 7.631 15.535 1.00 95.69 141 GLN A C 1
ATOM 1122 O O . GLN A 1 141 ? -10.833 7.473 16.285 1.00 95.69 141 GLN A O 1
ATOM 1127 N N . LEU A 1 142 ? -8.873 6.749 15.462 1.00 96.62 142 LEU A N 1
ATOM 1128 C CA . LEU A 1 142 ? -8.816 5.527 16.273 1.00 96.62 142 LEU A CA 1
ATOM 1129 C C . LEU A 1 142 ? -8.768 5.792 17.791 1.00 96.62 142 LEU A C 1
ATOM 1131 O O . LEU A 1 142 ? -9.051 4.876 18.558 1.00 96.62 142 LEU A O 1
ATOM 1135 N N . GLU A 1 143 ? -8.407 7.000 18.238 1.00 94.56 143 GLU A N 1
ATOM 1136 C CA . GLU A 1 143 ? -8.432 7.383 19.660 1.00 94.56 143 GLU A CA 1
ATOM 1137 C C . GLU A 1 143 ? -9.795 7.907 20.114 1.00 94.56 143 GLU A C 1
ATOM 1139 O O . GLU A 1 143 ? -10.164 7.732 21.274 1.00 94.56 143 GLU A O 1
ATOM 1144 N N . ILE A 1 144 ? -10.529 8.572 19.218 1.00 95.81 144 ILE A N 1
ATOM 1145 C CA . ILE A 1 144 ? -11.750 9.314 19.565 1.00 95.81 144 ILE A CA 1
ATOM 1146 C C . ILE A 1 144 ? -13.043 8.622 19.121 1.00 95.81 144 ILE A C 1
ATOM 1148 O O . ILE A 1 144 ? -14.118 8.987 19.590 1.00 95.81 144 ILE A O 1
ATOM 1152 N N . GLN A 1 145 ? -12.958 7.657 18.207 1.00 95.25 145 GLN A N 1
ATOM 1153 C CA . GLN A 1 145 ? -14.099 6.957 17.620 1.00 95.25 145 GLN A CA 1
ATOM 1154 C C . GLN A 1 145 ? -13.970 5.446 17.780 1.00 95.25 145 GLN A C 1
ATOM 1156 O O . GLN A 1 145 ? -12.905 4.897 18.072 1.00 95.25 145 GLN A O 1
ATOM 1161 N N . THR A 1 146 ? -15.077 4.744 17.550 1.00 96.06 146 THR A N 1
ATOM 1162 C CA . THR A 1 146 ? -15.057 3.285 17.514 1.00 96.06 146 THR A CA 1
ATOM 1163 C C . THR A 1 146 ? -14.403 2.782 16.223 1.00 96.06 146 THR A C 1
ATOM 1165 O O . THR A 1 146 ? -14.502 3.396 15.162 1.00 96.06 146 THR A O 1
ATOM 1168 N N . TYR A 1 147 ? -13.754 1.615 16.285 1.00 95.06 147 TYR A N 1
ATOM 1169 C CA . TYR A 1 147 ? -13.108 1.011 15.112 1.00 95.06 147 TYR A CA 1
ATOM 1170 C C . TYR A 1 147 ? -14.036 0.878 13.881 1.00 95.06 147 TYR A C 1
ATOM 1172 O O . TYR A 1 147 ? -13.598 1.232 12.786 1.00 95.06 147 TYR A O 1
ATOM 1180 N N . PRO A 1 148 ? -15.303 0.421 14.007 1.00 95.38 148 PRO A N 1
ATOM 1181 C CA . PRO A 1 148 ? -16.210 0.347 12.860 1.00 95.38 148 PRO A CA 1
ATOM 1182 C C . PRO A 1 148 ? -16.510 1.707 12.218 1.00 95.38 148 PRO A C 1
ATOM 1184 O O . PRO A 1 148 ? -16.634 1.770 10.997 1.00 95.38 148 PRO A O 1
ATOM 1187 N N . GLU A 1 149 ? -16.600 2.782 13.007 1.00 95.25 149 GLU A N 1
ATOM 1188 C CA . GLU A 1 149 ? -16.815 4.143 12.493 1.00 95.25 149 GLU A CA 1
ATOM 1189 C C . GLU A 1 149 ? -15.600 4.621 11.704 1.00 95.25 149 GLU A C 1
ATOM 1191 O O . GLU A 1 149 ? -15.751 5.009 10.550 1.00 95.25 149 GLU A O 1
ATOM 1196 N N . VAL A 1 150 ? -14.394 4.483 12.265 1.00 97.19 150 VAL A N 1
ATOM 1197 C CA . VAL A 1 150 ? -13.143 4.865 11.583 1.00 97.19 150 VAL A CA 1
ATOM 1198 C C . VAL A 1 150 ? -12.991 4.099 10.272 1.00 97.19 150 VAL A C 1
ATOM 1200 O O . VAL A 1 150 ? -12.656 4.663 9.233 1.00 97.19 150 VAL A O 1
ATOM 1203 N N . ARG A 1 151 ? -13.274 2.795 10.307 1.00 96.19 151 ARG A N 1
ATOM 1204 C CA . ARG A 1 151 ? -13.227 1.926 9.134 1.00 96.19 151 ARG A CA 1
ATOM 1205 C C . ARG A 1 151 ? -14.209 2.370 8.054 1.00 96.19 151 ARG A C 1
ATOM 1207 O O . ARG A 1 151 ? -13.838 2.409 6.882 1.00 96.19 151 ARG A O 1
ATOM 1214 N N . ARG A 1 152 ? -15.450 2.679 8.435 1.00 95.31 152 ARG A N 1
ATOM 1215 C CA . ARG A 1 152 ? -16.488 3.160 7.516 1.00 95.31 152 ARG A CA 1
ATOM 1216 C C . ARG A 1 152 ? -16.100 4.502 6.906 1.00 95.31 152 ARG A C 1
ATOM 1218 O O . ARG A 1 152 ? -16.134 4.632 5.686 1.00 95.31 152 ARG A O 1
ATOM 1225 N N . ASP A 1 153 ? -15.701 5.459 7.736 1.00 95.00 153 ASP A N 1
ATOM 1226 C CA . ASP A 1 153 ? -15.323 6.805 7.309 1.00 95.00 153 ASP A CA 1
ATOM 1227 C C . ASP A 1 153 ? -14.105 6.751 6.359 1.00 95.00 153 ASP A C 1
ATOM 1229 O O . ASP A 1 153 ? -14.072 7.437 5.335 1.00 95.00 153 ASP A O 1
ATOM 1233 N N . PHE A 1 154 ? -13.135 5.868 6.630 1.00 95.94 154 PHE A N 1
ATOM 1234 C CA . PHE A 1 154 ? -11.988 5.654 5.745 1.00 95.94 154 PHE A CA 1
ATOM 1235 C C . PHE A 1 154 ? -12.367 4.975 4.418 1.00 95.94 154 PHE A C 1
ATOM 1237 O O . PHE A 1 154 ? -11.874 5.367 3.359 1.00 95.94 154 PHE A O 1
ATOM 1244 N N . ALA A 1 155 ? -13.269 3.989 4.445 1.00 95.56 155 ALA A N 1
ATOM 1245 C CA . ALA A 1 155 ? -13.790 3.363 3.230 1.00 95.56 155 ALA A CA 1
ATOM 1246 C C . ALA A 1 155 ? -14.516 4.380 2.333 1.00 95.56 155 ALA A C 1
ATOM 1248 O O . ALA A 1 155 ? -14.291 4.405 1.121 1.00 95.56 155 ALA A O 1
ATOM 1249 N N . GLU A 1 156 ? -15.325 5.262 2.928 1.00 94.38 156 GLU A N 1
ATOM 1250 C CA . GLU A 1 156 ? -16.018 6.341 2.221 1.00 94.38 156 GLU A CA 1
ATOM 1251 C C . GLU A 1 156 ? -15.033 7.331 1.581 1.00 94.38 156 GLU A C 1
ATOM 1253 O O . GLU A 1 156 ? -15.190 7.682 0.408 1.00 94.38 156 GLU A O 1
ATOM 1258 N N . HIS A 1 157 ? -13.978 7.728 2.302 1.00 92.62 157 HIS A N 1
ATOM 1259 C CA . HIS A 1 157 ? -12.905 8.581 1.768 1.00 92.62 157 HIS A CA 1
ATOM 1260 C C . HIS A 1 157 ? -12.248 7.975 0.519 1.00 92.62 157 HIS A C 1
ATOM 1262 O O . HIS A 1 157 ? -12.025 8.678 -0.471 1.00 92.62 157 HIS A O 1
ATOM 1268 N N . LEU A 1 158 ? -12.022 6.658 0.519 1.00 93.56 158 LEU A N 1
ATOM 1269 C CA . LEU A 1 158 ? -11.490 5.923 -0.633 1.00 93.56 158 LEU A CA 1
ATOM 1270 C C . LEU A 1 158 ? -12.544 5.567 -1.692 1.00 93.56 158 LEU A C 1
ATOM 1272 O O . LEU A 1 158 ? -12.198 4.980 -2.717 1.00 93.56 158 LEU A O 1
ATOM 1276 N N . LYS A 1 159 ? -13.812 5.945 -1.482 1.00 94.88 159 LYS A N 1
ATOM 1277 C CA . LYS A 1 159 ? -14.958 5.613 -2.346 1.00 94.88 159 LYS A CA 1
ATOM 1278 C C . LYS A 1 159 ? -15.165 4.105 -2.524 1.00 94.88 159 LYS A C 1
ATOM 1280 O O . LYS A 1 159 ? -15.638 3.660 -3.569 1.00 94.88 159 LYS A O 1
ATOM 1285 N N . ILE A 1 160 ? -14.822 3.326 -1.503 1.00 92.62 160 ILE A N 1
ATOM 1286 C CA . ILE A 1 160 ? -15.088 1.891 -1.440 1.00 92.62 160 ILE A CA 1
ATOM 1287 C C . ILE A 1 160 ? -16.424 1.709 -0.726 1.00 92.62 160 ILE A C 1
ATOM 1289 O O . ILE A 1 160 ? -16.630 2.230 0.372 1.00 92.62 160 ILE A O 1
ATOM 1293 N N . ALA A 1 161 ? -17.357 0.985 -1.341 1.00 90.38 161 ALA A N 1
ATOM 1294 C CA . ALA A 1 161 ? -18.647 0.747 -0.715 1.00 90.38 161 ALA A CA 1
ATOM 1295 C C . ALA A 1 161 ? -18.462 -0.137 0.527 1.00 90.38 161 ALA A C 1
ATOM 1297 O O . ALA A 1 161 ? -18.017 -1.276 0.435 1.00 90.38 161 ALA A O 1
ATOM 1298 N N . PHE A 1 162 ? -18.836 0.381 1.700 1.00 88.19 162 PHE A N 1
ATOM 1299 C CA . PHE A 1 162 ? -18.623 -0.304 2.980 1.00 88.19 162 PHE A CA 1
ATOM 1300 C C . PHE A 1 162 ? -19.270 -1.698 3.044 1.00 88.19 162 PHE A C 1
ATOM 1302 O O . PHE A 1 162 ? -18.737 -2.595 3.683 1.00 88.19 162 PHE A O 1
ATOM 1309 N N . LYS A 1 163 ? -20.388 -1.894 2.334 1.00 87.88 163 LYS A N 1
ATOM 1310 C CA . LYS A 1 163 ? -21.085 -3.186 2.206 1.00 87.88 163 LYS A CA 1
ATOM 1311 C C . LYS A 1 163 ? -20.275 -4.275 1.484 1.00 87.88 163 LYS A C 1
ATOM 1313 O O . LYS A 1 163 ? -20.590 -5.445 1.652 1.00 87.88 163 LYS A O 1
ATOM 1318 N N . ASP A 1 164 ? -19.286 -3.884 0.679 1.00 87.88 164 ASP A N 1
ATOM 1319 C CA . ASP A 1 164 ? -18.444 -4.801 -0.096 1.00 87.88 164 ASP A CA 1
ATOM 1320 C C . ASP A 1 164 ? -17.171 -5.178 0.687 1.00 87.88 164 ASP A C 1
ATOM 1322 O O . ASP A 1 164 ? -16.385 -6.015 0.248 1.00 87.88 164 ASP A O 1
ATOM 1326 N N . LEU A 1 165 ? -16.953 -4.561 1.855 1.00 89.94 165 LEU A N 1
ATOM 1327 C CA . LEU A 1 165 ? -15.840 -4.886 2.734 1.00 89.94 165 LEU A CA 1
ATOM 1328 C C . LEU A 1 165 ? -16.156 -6.118 3.598 1.00 89.94 165 LEU A C 1
ATOM 1330 O O . LEU A 1 165 ? -17.306 -6.319 3.987 1.00 89.94 165 LEU A O 1
ATOM 1334 N N . PRO A 1 166 ? -15.139 -6.922 3.963 1.00 89.44 166 PRO A N 1
ATOM 1335 C CA . PRO A 1 166 ? -15.331 -8.092 4.822 1.00 89.44 166 PRO A CA 1
ATOM 1336 C C . PRO A 1 166 ? -15.851 -7.713 6.219 1.00 89.44 166 PRO A C 1
ATOM 1338 O O . PRO A 1 166 ? -15.716 -6.574 6.662 1.00 89.44 166 PRO A O 1
ATOM 1341 N N . ASP A 1 167 ? -16.419 -8.652 6.967 1.00 87.75 167 ASP A N 1
ATOM 1342 C CA . ASP A 1 167 ? -16.771 -8.393 8.367 1.00 87.75 167 ASP A CA 1
ATOM 1343 C C . ASP A 1 167 ? -15.514 -8.261 9.246 1.00 87.75 167 ASP A C 1
ATOM 1345 O O . ASP A 1 167 ? -14.448 -8.796 8.934 1.00 87.75 167 ASP A O 1
ATOM 1349 N N . VAL A 1 168 ? -15.635 -7.528 10.356 1.00 86.25 168 VAL A N 1
ATOM 1350 C CA . VAL A 1 168 ? -14.527 -7.342 11.307 1.00 86.25 168 VAL A CA 1
ATOM 1351 C C . VAL A 1 168 ? -14.156 -8.687 11.934 1.00 86.25 168 VAL A C 1
ATOM 1353 O O . VAL A 1 168 ? -15.033 -9.408 12.410 1.00 86.25 168 VAL A O 1
ATOM 1356 N N . ASP A 1 169 ? -12.861 -9.012 11.910 1.00 76.38 169 ASP A N 1
ATOM 1357 C CA . ASP A 1 169 ? -12.244 -10.217 12.478 1.00 76.38 169 ASP A CA 1
ATOM 1358 C C . ASP A 1 169 ? -12.960 -11.535 12.115 1.00 76.38 169 ASP A C 1
ATOM 1360 O O . ASP A 1 169 ? -12.998 -12.482 12.900 1.00 76.38 169 ASP A O 1
ATOM 1364 N N . GLY A 1 170 ? -13.538 -11.611 10.909 1.00 57.88 170 GLY A N 1
ATOM 1365 C CA . GLY A 1 170 ? -14.189 -12.828 10.427 1.00 57.88 170 GLY A CA 1
ATOM 1366 C C . GLY A 1 170 ? -15.443 -13.203 11.215 1.00 57.88 170 GLY A C 1
ATOM 1367 O O . GLY A 1 170 ? -15.743 -14.392 11.340 1.00 57.88 170 GLY A O 1
ATOM 1368 N N . ALA A 1 171 ? -16.180 -12.219 11.746 1.00 42.78 171 ALA A N 1
ATOM 1369 C CA . ALA A 1 171 ? -17.501 -12.444 12.317 1.00 42.78 171 ALA A CA 1
ATOM 1370 C C . ALA A 1 171 ? -18.437 -13.031 11.248 1.00 42.78 171 ALA A C 1
ATOM 1372 O O . ALA A 1 171 ? -19.156 -12.317 10.560 1.00 42.78 171 ALA A O 1
ATOM 1373 N N . HIS A 1 172 ? -18.424 -14.357 11.108 1.00 41.31 172 HIS A N 1
ATOM 1374 C CA . HIS A 1 172 ? -19.415 -15.100 10.359 1.00 41.31 172 HIS A CA 1
ATOM 1375 C C . HIS A 1 172 ? -20.794 -14.652 10.845 1.00 41.31 172 HIS A C 1
ATOM 1377 O O . HIS A 1 172 ? -21.239 -15.042 11.929 1.00 41.31 172 HIS A O 1
ATOM 1383 N N . LYS A 1 173 ? -21.528 -13.917 10.006 1.00 40.12 173 LYS A N 1
ATOM 1384 C CA . LYS A 1 173 ? -22.973 -14.108 9.966 1.00 40.12 173 LYS A CA 1
ATOM 1385 C C . LYS A 1 173 ? -23.173 -15.592 9.689 1.00 40.12 173 LYS A C 1
ATOM 1387 O O . LYS A 1 173 ? -23.007 -16.050 8.561 1.00 40.12 173 LYS A O 1
ATOM 1392 N N . LYS A 1 174 ? -23.493 -16.363 10.732 1.00 34.84 174 LYS A N 1
ATOM 1393 C CA . LYS A 1 174 ? -24.236 -17.606 10.554 1.00 34.84 174 LYS A CA 1
ATOM 1394 C C . LYS A 1 174 ? -25.481 -17.206 9.773 1.00 34.84 174 LYS A C 1
ATOM 1396 O O . LYS A 1 174 ? -26.407 -16.639 10.340 1.00 34.84 174 LYS A O 1
ATOM 1401 N N . SER A 1 175 ? -25.462 -17.438 8.467 1.00 36.47 175 SER A N 1
ATOM 1402 C CA . SER A 1 175 ? -26.652 -17.466 7.637 1.00 36.47 175 SER A CA 1
ATOM 1403 C C . SER A 1 175 ? -27.488 -18.654 8.108 1.00 36.47 175 SER A C 1
ATOM 1405 O O . SER A 1 175 ? -27.421 -19.752 7.559 1.00 36.47 175 SER A O 1
ATOM 1407 N N . THR A 1 176 ? -28.232 -18.473 9.194 1.00 38.75 176 THR A N 1
ATOM 1408 C CA . THR A 1 176 ? -29.464 -19.225 9.396 1.00 38.75 176 THR A CA 1
ATOM 1409 C C . THR A 1 176 ? -30.450 -18.677 8.384 1.00 38.75 176 THR A C 1
ATOM 1411 O O . THR A 1 176 ? -31.122 -17.709 8.689 1.00 38.75 176 THR A O 1
ATOM 1414 N N . ASP A 1 177 ? -30.434 -19.228 7.174 1.00 33.69 177 ASP A N 1
ATOM 1415 C CA . ASP A 1 177 ? -31.555 -19.205 6.233 1.00 33.69 177 ASP A CA 1
ATOM 1416 C C . ASP A 1 177 ? -31.309 -20.299 5.186 1.00 33.69 177 ASP A C 1
ATOM 1418 O O . ASP A 1 177 ? -30.921 -20.064 4.043 1.00 33.69 177 ASP A O 1
ATOM 1422 N N . ALA A 1 178 ? -31.498 -21.545 5.621 1.00 31.73 178 ALA A N 1
ATOM 1423 C CA . ALA A 1 178 ? -31.989 -22.583 4.727 1.00 31.73 178 ALA A CA 1
ATOM 1424 C C . ALA A 1 178 ? -33.527 -22.485 4.740 1.00 31.73 178 ALA A C 1
ATOM 1426 O O . ALA A 1 178 ? -34.101 -22.364 5.825 1.00 31.73 178 ALA A O 1
ATOM 1427 N N . PRO A 1 179 ? -34.215 -22.532 3.587 1.00 37.78 179 PRO A N 1
ATOM 1428 C CA . PRO A 1 179 ? -35.664 -22.419 3.548 1.00 37.78 179 PRO A CA 1
ATOM 1429 C C . PRO A 1 179 ? -36.286 -23.729 4.039 1.00 37.78 179 PRO A C 1
ATOM 1431 O O . PRO A 1 179 ? -36.348 -24.714 3.303 1.00 37.78 179 PRO A O 1
ATOM 1434 N N . SER A 1 180 ? -36.762 -23.760 5.283 1.00 35.78 180 SER A N 1
ATOM 1435 C CA . SER A 1 180 ? -37.667 -24.819 5.723 1.00 35.78 180 SER A CA 1
ATOM 1436 C C . SER A 1 180 ? -39.070 -24.512 5.201 1.00 35.78 180 SER A C 1
ATOM 1438 O O . SER A 1 180 ? -39.796 -23.683 5.750 1.00 35.78 180 SER A O 1
ATOM 1440 N N . LEU A 1 181 ? -39.441 -25.189 4.116 1.00 37.62 181 LEU A N 1
ATOM 1441 C CA . LEU A 1 181 ? -40.830 -25.460 3.767 1.00 37.62 181 LEU A CA 1
ATOM 1442 C C . LEU A 1 181 ? -41.496 -26.162 4.959 1.00 37.62 181 LEU A C 1
ATOM 1444 O O . LEU A 1 181 ? -41.100 -27.280 5.261 1.00 37.62 181 LEU A O 1
ATOM 1448 N N . PHE A 1 182 ? -42.438 -25.505 5.639 1.00 35.72 182 PHE A N 1
ATOM 1449 C CA . PHE A 1 182 ? -43.749 -26.043 6.039 1.00 35.72 182 PHE A CA 1
ATOM 1450 C C . PHE A 1 182 ? -44.544 -24.987 6.844 1.00 35.72 182 PHE A C 1
ATOM 1452 O O . PHE A 1 182 ? -44.067 -24.453 7.839 1.00 35.72 182 PHE A O 1
ATOM 1459 N N . GLU A 1 183 ? -45.733 -24.682 6.310 1.00 31.77 183 GLU A N 1
ATOM 1460 C CA . GLU A 1 183 ? -46.988 -24.123 6.864 1.00 31.77 183 GLU A CA 1
ATOM 1461 C C . GLU A 1 183 ? -47.059 -23.843 8.386 1.00 31.77 183 GLU A C 1
ATOM 1463 O O . GLU A 1 183 ? -46.651 -24.661 9.198 1.00 31.77 183 GLU A O 1
ATOM 1468 N N . SER A 1 184 ? -47.677 -22.774 8.907 1.00 32.16 184 SER A N 1
ATOM 1469 C CA . SER A 1 184 ? -49.031 -22.249 8.640 1.00 32.16 184 SER A CA 1
ATOM 1470 C C . SER A 1 184 ? -49.271 -20.936 9.433 1.00 32.16 184 SER A C 1
ATOM 1472 O O . SER A 1 184 ? -48.690 -20.716 10.492 1.00 32.16 184 SER A O 1
ATOM 1474 N N . THR A 1 185 ? -50.118 -20.048 8.903 1.00 30.11 185 THR A N 1
ATOM 1475 C CA . THR A 1 185 ? -50.588 -18.751 9.460 1.00 30.11 185 THR A CA 1
ATOM 1476 C C . THR A 1 185 ? -51.743 -18.914 10.482 1.00 30.11 185 THR A C 1
ATOM 1478 O O . THR A 1 185 ? -52.151 -20.053 10.706 1.00 30.11 185 THR A O 1
ATOM 1481 N N . PRO A 1 186 ? -52.423 -17.853 11.009 1.00 44.81 186 PRO A N 1
ATOM 1482 C CA . PRO A 1 186 ? -52.102 -16.413 11.201 1.00 44.81 186 PRO A CA 1
ATOM 1483 C C . PRO A 1 186 ? -52.431 -15.890 12.635 1.00 44.81 186 PRO A C 1
ATOM 1485 O O . PRO A 1 186 ? -53.141 -16.560 13.379 1.00 44.81 186 PRO A O 1
ATOM 1488 N N . SER A 1 187 ? -52.051 -14.640 12.985 1.00 29.34 187 SER A N 1
ATOM 1489 C CA . SER A 1 187 ? -52.975 -13.586 13.509 1.00 29.34 187 SER A CA 1
ATOM 1490 C C . SER A 1 187 ? -52.314 -12.408 14.263 1.00 29.34 187 SER A C 1
ATOM 1492 O O . SER A 1 187 ? -51.717 -12.582 15.314 1.00 29.34 187 SER A O 1
ATOM 1494 N N . GLN A 1 188 ? -52.611 -11.206 13.746 1.00 31.17 188 GLN A N 1
ATOM 1495 C CA . GLN A 1 188 ? -53.017 -9.957 14.424 1.00 31.17 188 GLN A CA 1
ATOM 1496 C C . GLN A 1 188 ? -52.037 -8.980 15.135 1.00 31.17 188 GLN A C 1
ATOM 1498 O O . GLN A 1 188 ? -51.528 -9.223 16.218 1.00 31.17 188 GLN A O 1
ATOM 1503 N N . LEU A 1 189 ? -52.058 -7.762 14.556 1.00 28.23 189 LEU A N 1
ATOM 1504 C CA . LEU A 1 189 ? -52.260 -6.414 15.135 1.00 28.23 189 LEU A CA 1
ATOM 1505 C C . LEU A 1 189 ? -51.109 -5.606 15.784 1.00 28.23 189 LEU A C 1
ATOM 1507 O O . LEU A 1 189 ? -50.695 -5.895 16.896 1.00 28.23 189 LEU A O 1
ATOM 1511 N N . LYS A 1 190 ? -50.896 -4.421 15.159 1.00 30.23 190 LYS A N 1
ATOM 1512 C CA . LYS A 1 190 ? -50.547 -3.080 15.714 1.00 30.23 190 LYS A CA 1
ATOM 1513 C C . LYS A 1 190 ? -49.138 -2.961 16.333 1.00 30.23 190 LYS A C 1
ATOM 1515 O O . LYS A 1 190 ? -48.681 -3.865 16.999 1.00 30.23 190 LYS A O 1
ATOM 1520 N N . SER A 1 191 ? -48.360 -1.888 16.190 1.00 31.20 191 SER A N 1
ATOM 1521 C CA . SER A 1 191 ? -48.576 -0.477 15.837 1.00 31.20 191 SER A CA 1
ATOM 1522 C C . SER A 1 191 ? -47.200 0.185 15.639 1.00 31.20 191 SER A C 1
ATOM 1524 O O . SER A 1 191 ? -46.274 -0.144 16.378 1.00 31.20 191 SER A O 1
ATOM 1526 N N . ASP A 1 192 ? -47.093 1.160 14.733 1.00 35.09 192 ASP A N 1
ATOM 1527 C CA . ASP A 1 192 ? -45.971 2.116 14.681 1.00 35.09 192 ASP A CA 1
ATOM 1528 C C . ASP A 1 192 ? -45.883 2.961 15.970 1.00 35.09 192 ASP A C 1
ATOM 1530 O O . ASP A 1 192 ? -46.905 3.192 16.629 1.00 35.09 192 ASP A O 1
ATOM 1534 N N . PRO A 1 193 ? -44.693 3.501 16.306 1.00 38.44 193 PRO A N 1
ATOM 1535 C CA . PRO A 1 193 ? -44.461 4.900 15.934 1.00 38.44 193 PRO A CA 1
ATOM 1536 C C . PRO A 1 193 ? -43.021 5.245 15.488 1.00 38.44 193 PRO A C 1
ATOM 1538 O O . PRO A 1 193 ? -42.039 4.866 16.113 1.00 38.44 193 PRO A O 1
ATOM 1541 N N . LYS A 1 194 ? -42.952 6.066 14.427 1.00 33.84 194 LYS A N 1
ATOM 1542 C CA . LYS A 1 194 ? -41.987 7.149 14.120 1.00 33.84 194 LYS A CA 1
ATOM 1543 C C . LYS A 1 194 ? -40.597 7.113 14.791 1.00 33.84 194 LYS A C 1
ATOM 1545 O O . LYS A 1 194 ? -40.464 7.467 15.959 1.00 33.84 194 LYS A O 1
ATOM 1550 N N . ALA A 1 195 ? -39.556 6.945 13.970 1.00 31.66 195 ALA A N 1
ATOM 1551 C CA . ALA A 1 195 ? -38.203 7.441 14.243 1.00 31.66 195 ALA A CA 1
ATOM 1552 C C . ALA A 1 195 ? -37.880 8.645 13.321 1.00 31.66 195 ALA A C 1
ATOM 1554 O O . ALA A 1 195 ? -38.264 8.627 12.147 1.00 31.66 195 ALA A O 1
ATOM 1555 N N . PRO A 1 196 ? -37.245 9.717 13.830 1.00 33.47 196 PRO A N 1
ATOM 1556 C CA . PRO A 1 196 ? -37.027 10.955 13.087 1.00 33.47 196 PRO A CA 1
ATOM 1557 C C . PRO A 1 196 ? -35.851 10.869 12.097 1.00 33.47 196 PRO A C 1
ATOM 1559 O O . PRO A 1 196 ? -34.764 10.419 12.433 1.00 33.47 196 PRO A O 1
ATOM 1562 N N . SER A 1 197 ? -36.128 11.349 10.882 1.00 37.16 197 SER A N 1
ATOM 1563 C CA . SER A 1 197 ? -35.246 11.817 9.800 1.00 37.16 197 SER A CA 1
ATOM 1564 C C . SER A 1 197 ? -33.723 11.725 9.994 1.00 37.16 197 SER A C 1
ATOM 1566 O O . SER A 1 197 ? -33.099 12.582 10.622 1.00 37.16 197 SER A O 1
ATOM 1568 N N . ASP A 1 198 ? 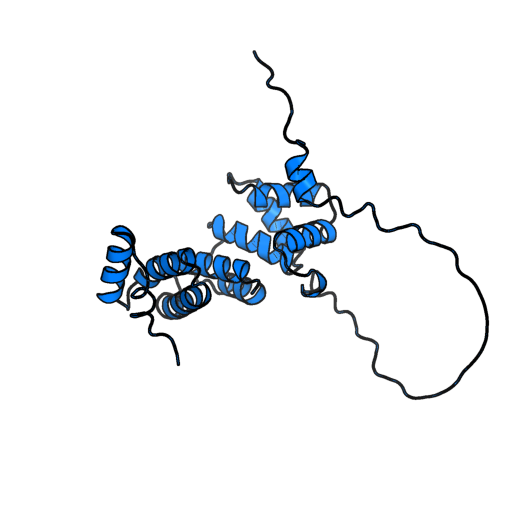-33.141 10.774 9.269 1.00 39.16 198 ASP A N 1
ATOM 1569 C CA . ASP A 1 198 ? -31.715 10.471 9.087 1.00 39.16 198 ASP A CA 1
ATOM 1570 C C . ASP A 1 198 ? -30.987 11.475 8.154 1.00 39.16 198 ASP A C 1
ATOM 1572 O O . ASP A 1 198 ? -30.202 11.117 7.277 1.00 39.16 198 ASP A O 1
ATOM 1576 N N . LEU A 1 199 ? -31.300 12.769 8.283 1.00 37.84 199 LEU A N 1
ATOM 1577 C CA . LEU A 1 199 ? -30.845 13.828 7.366 1.00 37.84 199 LEU A CA 1
ATOM 1578 C C . LEU A 1 199 ? -29.747 14.736 7.945 1.00 37.84 199 LEU A C 1
ATOM 1580 O O . LEU A 1 199 ? -29.342 15.688 7.285 1.00 37.84 199 LEU A O 1
ATOM 1584 N N . SER A 1 200 ? -29.221 14.443 9.140 1.00 40.44 200 SER A N 1
ATOM 1585 C CA . SER A 1 200 ? -28.180 15.270 9.781 1.00 40.44 200 SER A CA 1
ATOM 1586 C C . SER A 1 200 ? -26.810 14.601 9.940 1.00 40.44 200 SER A C 1
ATOM 1588 O O . SER A 1 200 ? -25.917 15.207 10.526 1.00 40.44 200 SER A O 1
ATOM 1590 N N . LEU A 1 201 ? -26.601 13.386 9.419 1.00 40.81 201 LEU A N 1
ATOM 1591 C CA . LEU A 1 201 ? -25.309 12.681 9.512 1.00 40.81 201 LEU A CA 1
ATOM 1592 C C . LEU A 1 201 ? -24.464 12.745 8.227 1.00 40.81 201 LEU A C 1
ATOM 1594 O O . LEU A 1 201 ? -23.332 12.275 8.212 1.00 40.81 201 LEU A O 1
ATOM 1598 N N . GLN A 1 202 ? -24.956 13.419 7.183 1.00 44.03 202 GLN A N 1
ATOM 1599 C CA . GLN A 1 202 ? -24.233 13.659 5.923 1.00 44.03 202 GLN A CA 1
ATOM 1600 C C . GLN A 1 202 ? -23.241 14.838 5.979 1.00 44.03 202 GLN A C 1
ATOM 1602 O O . GLN A 1 202 ? -22.810 15.339 4.939 1.00 44.03 202 GLN A O 1
ATOM 1607 N N . ALA A 1 203 ? -22.839 15.282 7.174 1.00 42.78 203 ALA A N 1
ATOM 1608 C CA . ALA A 1 203 ? -21.739 16.233 7.334 1.00 42.78 203 ALA A CA 1
ATOM 1609 C C . ALA A 1 203 ? -20.409 15.507 7.066 1.00 42.78 203 ALA A C 1
ATOM 1611 O O . ALA A 1 203 ? -19.734 14.997 7.970 1.00 42.78 203 ALA A O 1
ATOM 1612 N N . SER A 1 204 ? -20.124 15.395 5.767 1.00 55.38 204 SER A N 1
ATOM 1613 C CA . SER A 1 204 ? -19.060 14.611 5.155 1.00 55.38 204 SER A CA 1
ATOM 1614 C C . SER A 1 204 ? -17.683 14.958 5.718 1.00 55.38 204 SER A C 1
ATOM 1616 O O . SER A 1 204 ? -17.389 16.100 6.067 1.00 55.38 204 SER A O 1
ATOM 1618 N N . PHE A 1 205 ? -16.798 13.967 5.742 1.00 46.03 205 PHE A N 1
ATOM 1619 C CA . PHE A 1 205 ? -15.372 14.076 6.056 1.00 46.03 205 PHE A CA 1
ATOM 1620 C C . PHE A 1 205 ? -14.683 15.310 5.428 1.00 46.03 205 PHE A C 1
ATOM 1622 O O . PHE A 1 205 ? -13.868 15.971 6.072 1.00 46.03 205 PHE A O 1
ATOM 1629 N N . ARG A 1 206 ? -15.092 15.705 4.212 1.00 47.72 206 ARG A N 1
ATOM 1630 C CA . ARG A 1 206 ? -14.620 16.925 3.532 1.00 47.72 206 ARG A CA 1
ATOM 1631 C C . ARG A 1 206 ? -14.961 18.212 4.280 1.00 47.72 206 ARG A C 1
ATOM 1633 O O . ARG A 1 206 ? -14.167 19.144 4.277 1.00 47.72 206 ARG A O 1
ATOM 1640 N N . GLU A 1 207 ? -16.110 18.260 4.939 1.00 46.75 207 GLU A N 1
ATOM 1641 C CA . GLU A 1 207 ? -16.551 19.398 5.740 1.00 46.75 207 GLU A CA 1
ATOM 1642 C C . GLU A 1 207 ? -15.749 19.514 7.043 1.00 46.75 207 GLU A C 1
ATOM 1644 O O . GLU A 1 207 ? -15.450 20.622 7.474 1.00 46.75 207 GLU A O 1
ATOM 1649 N N . ARG A 1 208 ? -15.317 18.391 7.635 1.00 55.53 208 ARG A N 1
ATOM 1650 C CA . ARG A 1 208 ? -14.455 18.390 8.835 1.00 55.53 208 ARG A CA 1
ATOM 1651 C C . ARG A 1 208 ? -13.013 18.794 8.514 1.00 55.53 208 ARG A C 1
ATOM 1653 O O . ARG A 1 208 ? -12.406 19.512 9.301 1.00 55.53 208 ARG A O 1
ATOM 1660 N N . VAL A 1 209 ? -12.507 18.417 7.336 1.00 55.12 209 VAL A N 1
ATOM 1661 C CA . VAL A 1 209 ? -11.222 18.908 6.800 1.00 55.12 209 VAL A CA 1
ATOM 1662 C C . VAL A 1 209 ? -11.302 20.403 6.445 1.00 55.12 209 VAL A C 1
ATOM 1664 O O . VAL A 1 209 ? -10.349 21.140 6.679 1.00 55.12 209 VAL A O 1
ATOM 1667 N N . ALA A 1 210 ? -12.446 20.880 5.938 1.00 52.06 210 ALA A N 1
ATOM 1668 C CA . ALA A 1 210 ? -12.641 22.276 5.533 1.00 52.06 210 ALA A CA 1
ATOM 1669 C C . ALA A 1 210 ? -12.980 23.246 6.687 1.00 52.06 210 ALA A C 1
ATOM 1671 O O . ALA A 1 210 ? -12.657 24.428 6.594 1.00 52.06 210 ALA A O 1
ATOM 1672 N N . LYS A 1 211 ? -13.610 22.787 7.778 1.00 51.59 211 LYS A N 1
ATOM 1673 C CA . LYS A 1 211 ? -14.099 23.638 8.887 1.00 51.59 211 LYS A CA 1
ATOM 1674 C C . LYS A 1 211 ? -13.044 24.084 9.906 1.00 51.59 211 LYS A C 1
ATOM 1676 O O . LYS A 1 211 ? -13.408 24.610 10.952 1.00 51.59 211 LYS A O 1
ATOM 1681 N N . GLY A 1 212 ? -11.752 23.931 9.627 1.00 50.03 212 GLY A N 1
ATOM 1682 C CA . GLY A 1 212 ? -10.741 24.646 10.407 1.00 50.03 212 GLY A CA 1
ATOM 1683 C C . GLY A 1 212 ? -10.669 24.265 11.892 1.00 50.03 212 GLY A C 1
ATOM 1684 O O . GLY A 1 212 ? -10.254 25.090 12.698 1.00 50.03 212 GLY A O 1
ATOM 1685 N N . PHE A 1 213 ? -10.875 22.989 12.246 1.00 50.78 213 PHE A N 1
ATOM 1686 C CA . PHE A 1 213 ? -10.282 22.415 13.476 1.00 50.78 213 PHE A CA 1
ATOM 1687 C C . PHE A 1 213 ? -8.722 22.491 13.484 1.00 50.78 213 PHE A C 1
ATOM 1689 O O . PHE A 1 213 ? -8.072 21.982 14.389 1.00 50.78 213 PHE A O 1
ATOM 1696 N N . PHE A 1 214 ? -8.144 23.177 12.484 1.00 48.44 214 PHE A N 1
ATOM 1697 C CA . PHE A 1 214 ? -6.763 23.613 12.269 1.00 48.44 214 PHE A CA 1
ATOM 1698 C C . PHE A 1 214 ? -6.544 25.132 12.448 1.00 48.44 214 PHE A C 1
ATOM 1700 O O . PHE A 1 214 ? -5.632 25.695 11.846 1.00 48.44 214 PHE A O 1
ATOM 1707 N N . GLN A 1 215 ? -7.338 25.836 13.253 1.00 49.69 215 GLN A N 1
ATOM 1708 C CA . GLN A 1 215 ? -6.888 27.129 13.773 1.00 49.69 215 GLN A CA 1
ATOM 1709 C C . GLN A 1 215 ? -6.870 27.112 15.294 1.00 49.69 215 GLN A C 1
ATOM 1711 O O . GLN A 1 215 ? -7.893 27.155 15.968 1.00 49.69 215 GLN A O 1
ATOM 1716 N N . SER A 1 216 ? -5.660 27.072 15.839 1.00 37.91 216 SER A N 1
ATOM 1717 C CA . SER A 1 216 ? -5.364 27.644 17.147 1.00 37.91 216 SER A CA 1
ATOM 1718 C C . SER A 1 216 ? -4.212 28.637 16.978 1.00 37.91 216 SER A C 1
ATOM 1720 O O . SER A 1 216 ? -3.369 28.449 16.097 1.00 37.91 216 SER A O 1
ATOM 1722 N N . PRO A 1 217 ? -4.243 29.747 17.726 1.00 43.38 217 PRO A N 1
ATOM 1723 C CA . PRO A 1 217 ? -3.584 30.986 17.354 1.00 43.38 217 PRO A CA 1
ATOM 1724 C C . PRO A 1 217 ? -2.073 30.909 17.555 1.00 43.38 217 PRO A C 1
ATOM 1726 O O . PRO A 1 217 ? -1.577 30.295 18.497 1.00 43.38 217 PRO A O 1
ATOM 1729 N N . ILE A 1 218 ? -1.352 31.598 16.674 1.00 43.06 218 ILE A N 1
ATOM 1730 C CA . ILE A 1 218 ? 0.055 31.939 16.861 1.00 43.06 218 ILE A CA 1
ATOM 1731 C C . ILE A 1 218 ? 0.147 32.740 18.166 1.00 43.06 218 ILE A C 1
ATOM 1733 O O . ILE A 1 218 ? -0.271 33.897 18.212 1.00 43.06 218 ILE A O 1
ATOM 1737 N N . HIS A 1 219 ? 0.669 32.129 19.230 1.00 37.78 219 HIS A N 1
ATOM 1738 C CA . HIS A 1 219 ? 1.186 32.892 20.356 1.00 37.78 219 HIS A CA 1
ATOM 1739 C C . HIS A 1 219 ? 2.582 33.379 19.991 1.00 37.78 219 HIS A C 1
ATOM 1741 O O . HIS A 1 219 ? 3.552 32.626 19.987 1.00 37.78 219 HIS A O 1
ATOM 1747 N N . THR A 1 220 ? 2.638 34.658 19.641 1.00 40.72 220 THR A N 1
ATOM 1748 C CA . THR A 1 220 ? 3.847 35.469 19.575 1.00 40.72 220 THR A CA 1
ATOM 1749 C C . THR A 1 220 ? 4.487 35.528 20.963 1.00 40.72 220 THR A C 1
ATOM 1751 O O . THR A 1 220 ? 3.814 35.907 21.925 1.00 40.72 220 THR A O 1
ATOM 1754 N N . ILE A 1 221 ? 5.774 35.195 21.053 1.00 47.50 221 ILE A N 1
ATOM 1755 C CA . ILE A 1 221 ? 6.698 35.718 22.068 1.00 47.50 221 ILE A CA 1
ATOM 1756 C C . ILE A 1 221 ? 7.899 36.268 21.310 1.00 47.50 221 ILE A C 1
ATOM 1758 O O . ILE A 1 221 ? 8.379 35.547 20.405 1.00 47.50 221 ILE A O 1
#

Secondary structure (DSSP, 8-state):
-PPPTTTTTTTS---HHHHHHHHHHHH-TTSTTHHHHHHHHHHTT-HHHHHHHHHHHHHH-TT-HHHHHHHHHHHHHTT-HHHHHHHHHT-SS--TT-HHHHHHHHHHHHHTT-HHHHHHHHHHHHTS----HHHHHHHHHHHHS-HHHHHHHHHHHTT--GGGSPPGGG---------------------------S-SS---HHHHHHTTTT-------

Sequence (221 aa):
MGSDPQNILEKRPLTKSEQIAVDHFKKNPGGRGFFSVAEIMARHQDLDEAIQLLVKGLERHPSYSVARVYLSSLYLKRANLSEAWDNLEQSPLPLRGNLTAQIIRLKLSLLLGRKSETLELAKDLKSQDFQDLEVHTILTQLEIQTYPEVRRDFAEHLKIAFKDLPDVDGAHKKSTDAPSLFESTPSQLKSDPKAPSDLSLQASFRERVAKGFFQSPIHTI

Radius of gyration: 23.73 Å; chains: 1; bounding box: 71×62×50 Å